Protein 5X4B (pdb70)

Radius of gyration: 20.99 Å; Cα contacts (8 Å, |Δi|>4): 618; chains: 2; bounding box: 52×53×49 Å

Nearest PDB structures (foldseek):
  5x4b-assembly2_B  TM=1.007E+00  e=2.794E-32  Bacillus subtilis subsp. subtilis str. 168
  5x4b-assembly1_A  TM=9.882E-01  e=2.644E-28  Bacillus subtilis subsp. subtilis str. 168
  9bss-assembly1_W  TM=8.763E-01  e=2.527E-20  Bacillus subtilis subsp. subtilis str. 168
  6xrs-assembly2_B  TM=8.848E-01  e=1.177E-14  Neisseria gonorrhoeae NCCP11945
  5dn8-assembly1_A  TM=8.639E-01  e=1.854E-14  Coxiella burnetii RSA 493

Structure (mmCIF, N/CA/C/O backbone):
data_5X4B
#
_entry.id   5X4B
#
_cell.length_a   42.260
_cell.length_b   43.750
_cell.length_c   50.710
_cell.angle_alpha   66.880
_cell.angle_beta   79.880
_cell.angle_gamma   70.820
#
_symmetry.space_group_name_H-M   'P 1'
#
loop_
_entity.id
_entity.type
_entity.pdbx_description
1 polymer 'GTPase Der'
2 non-polymer "GUANOSINE-5'-DIPHOSPHATE"
3 non-polymer 'POTASSIUM ION'
4 non-polymer 'MAGNESIUM ION'
5 non-polymer 'SODIUM ION'
6 water water
#
loop_
_atom_site.group_PDB
_atom_site.id
_atom_site.type_symbol
_atom_site.label_atom_id
_atom_site.label_alt_id
_atom_site.label_comp_id
_atom_site.label_asym_id
_atom_site.label_entity_id
_atom_site.label_seq_id
_atom_site.pdbx_PDB_ins_code
_atom_site.Cartn_x
_atom_site.Cartn_y
_atom_site.Cartn_z
_atom_site.occupancy
_atom_site.B_iso_or_equiv
_atom_site.auth_seq_id
_atom_site.auth_comp_id
_atom_site.auth_asym_id
_atom_site.auth_atom_id
_atom_site.pdbx_PDB_model_num
ATOM 1 N N . GLY A 1 1 ? -8.451 -13.610 32.199 1.00 49.09 2 GLY A N 1
ATOM 2 C CA . GLY A 1 1 ? -9.673 -12.814 31.865 1.00 43.00 2 GLY A CA 1
ATOM 3 C C . GLY A 1 1 ? -10.992 -13.310 32.475 1.00 40.95 2 GLY A C 1
ATOM 4 O O . GLY A 1 1 ? -11.305 -14.503 32.431 1.00 59.64 2 GLY A O 1
ATOM 5 N N . LYS A 1 2 ? -11.791 -12.374 32.959 1.00 36.71 3 LYS A N 1
ATOM 6 C CA . LYS A 1 2 ? -12.882 -12.647 33.855 1.00 31.62 3 LYS A CA 1
ATOM 7 C C . LYS A 1 2 ? -14.031 -13.277 33.035 1.00 20.52 3 LYS A C 1
ATOM 8 O O . LYS A 1 2 ? -14.356 -14.379 33.400 1.00 22.52 3 LYS A O 1
ATOM 12 N N . PRO A 1 3 ? -14.554 -12.641 31.963 1.00 17.13 4 PRO A N 1
ATOM 13 C CA . PRO A 1 3 ? -15.696 -13.354 31.331 1.00 14.65 4 PRO A CA 1
ATOM 14 C C . PRO A 1 3 ? -15.156 -14.614 30.627 1.00 13.73 4 PRO A C 1
ATOM 15 O O . PRO A 1 3 ? -14.023 -14.686 30.172 1.00 13.95 4 PRO A O 1
ATOM 19 N N . VAL A 1 4 ? -16.013 -15.594 30.541 1.00 10.89 5 VAL A N 1
ATOM 20 C CA . VAL A 1 4 ? -15.808 -16.864 29.843 1.00 11.05 5 VAL A CA 1
ATOM 21 C C . VAL A 1 4 ? -16.674 -16.906 28.616 1.00 10.06 5 VAL A C 1
ATOM 22 O O . VAL A 1 4 ? -17.906 -16.715 28.649 1.00 10.20 5 VAL A O 1
ATOM 26 N N . VAL A 1 5 ? -15.997 -17.146 27.505 1.00 9.55 6 VAL A N 1
ATOM 27 C CA . VAL A 1 5 ? -16.702 -17.251 26.153 1.00 8.72 6 VAL A CA 1
ATOM 28 C C . VAL A 1 5 ? -16.456 -18.669 25.643 1.00 9.11 6 VAL A C 1
ATOM 29 O O . VAL A 1 5 ? -15.336 -19.147 25.579 1.00 9.30 6 VAL A O 1
ATOM 33 N N . ALA A 1 6 ? -17.544 -19.373 25.324 1.00 8.33 7 ALA A N 1
ATOM 34 C CA . ALA A 1 6 ? -17.450 -20.742 24.807 1.00 8.18 7 ALA A CA 1
ATOM 35 C C . ALA A 1 6 ? -17.917 -20.806 23.363 1.00 9.10 7 ALA A C 1
ATOM 36 O O . ALA A 1 6 ? -18.997 -20.300 23.035 1.00 9.54 7 ALA A O 1
ATOM 38 N N . ILE A 1 7 ? -17.146 -21.501 22.538 1.00 8.06 8 ILE A N 1
ATOM 39 C CA . ILE A 1 7 ? -17.504 -21.781 21.108 1.00 8.09 8 ILE A CA 1
ATOM 40 C C . ILE A 1 7 ? -18.184 -23.133 21.106 1.00 8.26 8 ILE A C 1
ATOM 41 O O . ILE A 1 7 ? -17.608 -24.134 21.640 1.00 9.82 8 ILE A O 1
ATOM 46 N N . VAL A 1 8 ? -19.352 -23.203 20.478 1.00 7.83 9 VAL A N 1
ATOM 47 C CA . VAL A 1 8 ? -20.149 -24.429 20.360 1.00 8.34 9 VAL A CA 1
ATOM 48 C C . VAL A 1 8 ? -20.528 -24.625 18.911 1.00 8.64 9 VAL A C 1
ATOM 49 O O . VAL A 1 8 ? -20.959 -23.669 18.245 1.00 9.10 9 VAL A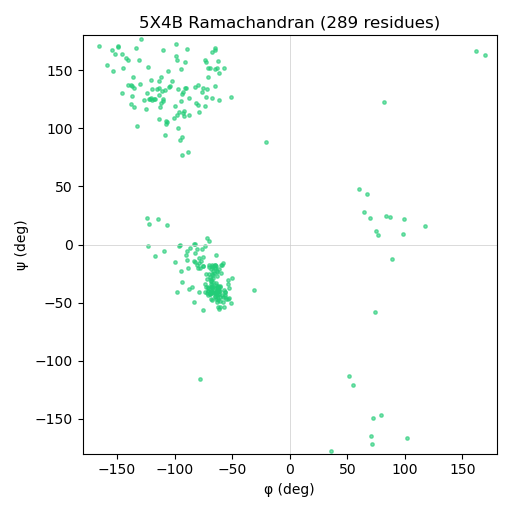 O 1
ATOM 53 N N . GLY A 1 9 ? -20.458 -25.839 18.427 1.00 7.53 10 GLY A N 1
ATOM 54 C CA . GLY A 1 9 ? -20.962 -26.151 17.099 1.00 7.81 10 GLY A CA 1
ATOM 55 C C . GLY A 1 9 ? -20.550 -27.555 16.664 1.00 7.58 10 GLY A C 1
ATOM 56 O O . GLY A 1 9 ? -19.654 -28.115 17.291 1.00 8.31 10 GLY A O 1
ATOM 57 N N . ARG A 1 10 ? -21.238 -28.046 15.645 1.00 7.45 11 ARG A N 1
ATOM 58 C CA . ARG A 1 10 ? -20.918 -29.371 15.128 1.00 7.80 11 ARG A CA 1
ATOM 59 C C . ARG A 1 10 ? -19.529 -29.420 14.515 1.00 7.67 11 ARG A C 1
ATOM 60 O O . ARG A 1 10 ? -18.920 -28.393 14.258 1.00 7.62 11 ARG A O 1
ATOM 68 N N . PRO A 1 11 ? -18.981 -30.603 14.188 1.00 7.82 12 PRO A N 1
ATOM 69 C CA . PRO A 1 11 ? -17.677 -30.663 13.547 1.00 8.61 12 PRO A CA 1
ATOM 70 C C . PRO A 1 11 ? -17.595 -29.979 12.216 1.00 8.91 12 PRO A C 1
ATOM 71 O O . PRO A 1 11 ? -18.564 -30.006 11.439 1.00 9.07 12 PRO A O 1
ATOM 75 N N . ASN A 1 12 ? -16.435 -29.423 11.910 1.00 9.78 13 ASN A N 1
ATOM 76 C CA . ASN A 1 12 ? -16.156 -28.775 10.608 1.00 10.50 13 ASN A CA 1
ATOM 77 C C . ASN A 1 12 ? -16.999 -27.474 10.420 1.00 11.14 13 ASN A C 1
ATOM 78 O O . ASN A 1 12 ? -17.594 -27.112 9.269 1.00 13.67 13 ASN A O 1
ATOM 83 N N . VAL A 1 13 ? -17.066 -26.711 11.445 1.00 8.19 14 VAL A N 1
ATOM 84 C CA . VAL A 1 13 ? -17.576 -25.343 11.273 1.00 9.06 14 VAL A CA 1
ATOM 85 C C . VAL A 1 13 ? -16.460 -24.259 11.415 1.00 10.48 14 VAL A C 1
ATOM 86 O O . VAL A 1 13 ? -16.830 -23.002 11.647 1.00 14.54 14 VAL A O 1
ATOM 90 N N . GLY A 1 14 ? -15.298 -24.714 11.773 1.00 7.72 15 GLY A N 1
ATOM 91 C CA . GLY A 1 14 ? -14.151 -23.881 11.937 1.00 9.29 15 GLY A CA 1
ATOM 92 C C . GLY A 1 14 ? -13.787 -23.444 13.361 1.00 8.06 15 GLY A C 1
ATOM 93 O O . GLY A 1 14 ? -13.106 -22.433 13.578 1.00 7.77 15 GLY A O 1
ATOM 94 N N . LYS A 1 15 ? -14.224 -24.150 14.342 1.00 7.27 16 LYS A N 1
ATOM 95 C CA . LYS A 1 15 ? -14.073 -23.802 15.751 1.00 7.93 16 LYS A CA 1
ATOM 96 C C . LYS A 1 15 ? -12.596 -23.732 16.140 1.00 7.95 16 LYS A C 1
ATOM 97 O O . LYS A 1 15 ? -12.161 -22.799 16.780 1.00 7.99 16 LYS A O 1
ATOM 103 N N . SER A 1 16 ? -11.867 -24.818 15.887 1.00 8.59 17 SER A N 1
ATOM 104 C CA A SER A 1 16 ? -10.458 -24.853 16.258 0.40 9.62 17 SER A CA 1
ATOM 105 C CA B SER A 1 16 ? -10.474 -24.782 16.312 0.60 8.83 17 SER A CA 1
ATOM 106 C C . SER A 1 16 ? -9.655 -23.759 15.618 1.00 9.16 17 SER A C 1
ATOM 107 O O . SER A 1 16 ? -8.761 -23.169 16.224 1.00 9.13 17 SER A O 1
ATOM 112 N N . THR A 1 17 ? -10.002 -23.472 14.371 1.00 8.05 18 THR A N 1
ATOM 113 C CA . THR A 1 17 ? -9.284 -22.452 13.605 1.00 9.11 18 THR A CA 1
ATOM 114 C C . THR A 1 17 ? -9.572 -21.082 14.201 1.00 8.71 18 THR A C 1
ATOM 115 O O . THR A 1 17 ? -8.626 -20.289 14.409 1.00 8.07 18 THR A O 1
ATOM 119 N N . ILE A 1 18 ? -10.811 -20.806 14.584 1.00 7.92 19 ILE A N 1
ATOM 120 C CA . ILE A 1 18 ? -11.097 -19.536 15.256 1.00 8.81 19 ILE A CA 1
ATOM 121 C C . ILE A 1 18 ? -10.464 -19.472 16.632 1.00 8.42 19 ILE A C 1
ATOM 122 O O . ILE A 1 18 ? -9.918 -18.398 17.000 1.00 8.77 19 ILE A O 1
ATOM 127 N N . PHE A 1 19 ? -10.515 -20.576 17.386 1.00 8.48 20 PHE A N 1
ATOM 128 C CA . PHE A 1 19 ? -9.825 -20.576 18.679 1.00 8.12 20 PHE A CA 1
ATOM 129 C C . PHE A 1 19 ? -8.372 -20.212 18.489 1.00 9.35 20 PHE A C 1
ATOM 130 O O . PHE A 1 19 ? -7.856 -19.361 19.263 1.00 10.07 20 PHE A O 1
ATOM 138 N N . ASN A 1 20 ? -7.718 -20.807 17.552 1.00 9.03 21 ASN A N 1
ATOM 139 C CA . ASN A 1 20 ? -6.284 -20.467 17.385 1.00 10.91 21 ASN A CA 1
ATOM 140 C C . ASN A 1 20 ? -6.019 -19.083 16.879 1.00 10.83 21 ASN A C 1
ATOM 141 O O . ASN A 1 20 ? -5.017 -18.482 17.193 1.00 11.99 21 ASN A O 1
ATOM 146 N N . ARG A 1 21 ? -6.922 -18.503 16.124 1.00 9.09 22 ARG A N 1
ATOM 147 C CA . ARG A 1 21 ? -6.790 -17.066 15.773 1.00 9.46 22 ARG A CA 1
ATOM 148 C C . ARG A 1 21 ? -6.883 -16.168 16.943 1.00 10.17 22 ARG A C 1
ATOM 149 O O . ARG A 1 21 ? -6.324 -15.080 16.952 1.00 9.54 22 ARG A O 1
ATOM 157 N N . ILE A 1 22 ? -7.677 -16.521 17.949 1.00 9.51 23 ILE A N 1
ATOM 158 C CA . ILE A 1 22 ? -7.974 -15.633 19.079 1.00 10.64 23 ILE A CA 1
ATOM 159 C C . ILE A 1 22 ? -7.111 -15.913 20.328 1.00 12.09 23 ILE A C 1
ATOM 160 O O . ILE A 1 22 ? -6.686 -14.973 21.067 1.00 14.24 23 ILE A O 1
ATOM 165 N N . ALA A 1 23 ? -6.881 -17.185 20.637 1.00 11.70 24 ALA A N 1
ATOM 166 C CA . ALA A 1 23 ? -6.267 -17.581 21.961 1.00 14.78 24 ALA A CA 1
ATOM 167 C C . ALA A 1 23 ? -4.821 -17.276 22.204 1.00 19.65 24 ALA A C 1
ATOM 168 O O . ALA A 1 23 ? -4.000 -17.374 21.341 1.00 20.13 24 ALA A O 1
ATOM 170 N N . GLY A 1 24 ? -4.524 -16.932 23.439 1.00 18.56 25 GLY A N 1
ATOM 171 C CA . GLY A 1 24 ? -3.139 -16.723 23.892 1.00 20.84 25 GLY A CA 1
ATOM 172 C C . GLY A 1 24 ? -2.299 -17.999 24.077 1.00 25.50 25 GLY A C 1
ATOM 173 O O . GLY A 1 24 ? -1.084 -17.953 23.818 1.00 28.34 25 GLY A O 1
ATOM 174 N N . GLU A 1 25 ? -2.916 -19.119 24.505 1.00 28.88 26 GLU A N 1
ATOM 175 C CA . GLU A 1 25 ? -2.119 -20.353 24.783 1.00 32.53 26 GLU A CA 1
ATOM 176 C C . GLU A 1 25 ? -2.106 -21.211 23.496 1.00 27.64 26 GLU A C 1
ATOM 177 O O . GLU A 1 25 ? -3.189 -21.404 22.828 1.00 24.36 26 GLU A O 1
ATOM 183 N N . ARG A 1 26 ? -0.910 -21.674 23.087 1.00 28.23 27 ARG A N 1
ATOM 184 C CA . ARG A 1 26 ? -0.712 -22.253 21.734 1.00 29.82 27 ARG A CA 1
ATOM 185 C C . ARG A 1 26 ? -0.510 -23.774 21.749 1.00 32.90 27 ARG A C 1
ATOM 186 O O . ARG A 1 26 ? -0.108 -24.284 22.824 1.00 25.42 27 ARG A O 1
ATOM 194 N N . THR A 1 37 ? -5.399 -32.495 20.882 1.00 38.80 38 THR A N 1
ATOM 195 C CA . THR A 1 37 ? -6.484 -31.878 20.131 1.00 35.81 38 THR A CA 1
ATOM 196 C C . THR A 1 37 ? -5.871 -30.783 19.227 1.00 35.28 38 THR A C 1
ATOM 197 O O . THR A 1 37 ? -4.646 -30.613 19.180 1.00 37.14 38 THR A O 1
ATOM 199 N N . ARG A 1 38 ? -6.717 -30.054 18.490 1.00 30.45 39 ARG A N 1
ATOM 200 C CA . ARG A 1 38 ? -6.249 -29.028 17.510 1.00 28.16 39 ARG A CA 1
ATOM 201 C C . ARG A 1 38 ? -5.944 -27.669 18.154 1.00 27.08 39 ARG A C 1
ATOM 202 O O . ARG A 1 38 ? -5.242 -26.797 17.551 1.00 25.14 39 ARG A O 1
ATOM 204 N N . ASP A 1 39 ? -6.405 -27.513 19.388 1.00 24.82 40 ASP A N 1
ATOM 205 C CA . ASP A 1 39 ? -6.197 -26.270 20.153 1.00 22.41 40 ASP A CA 1
ATOM 206 C C . ASP A 1 39 ? -6.112 -26.673 21.649 1.00 23.13 40 ASP A C 1
ATOM 207 O O . ASP A 1 39 ? -6.343 -27.868 22.023 1.00 23.14 40 ASP A O 1
ATOM 209 N N . ARG A 1 40 ? -5.734 -25.676 22.462 1.00 21.50 41 ARG A N 1
ATOM 210 C CA . ARG A 1 40 ? -5.525 -25.888 23.910 1.00 19.69 41 ARG A CA 1
ATOM 211 C C . ARG A 1 40 ? -6.812 -26.061 24.724 1.00 23.95 41 ARG A C 1
ATOM 212 O O . ARG A 1 40 ? -6.722 -26.273 25.959 1.00 23.71 41 ARG A O 1
ATOM 214 N N . ILE A 1 41 ? -8.016 -25.991 24.090 1.00 22.32 42 ILE A N 1
ATOM 215 C CA . ILE A 1 41 ? -9.340 -26.206 24.707 1.00 18.60 42 ILE A CA 1
ATOM 216 C C . ILE A 1 41 ? -9.816 -25.070 25.589 1.00 14.21 42 ILE A C 1
ATOM 217 O O . ILE A 1 41 ? -10.866 -24.461 25.368 1.00 14.38 42 ILE A O 1
ATOM 222 N N . TYR A 1 42 ? -9.051 -24.745 26.595 1.00 14.25 43 TYR A N 1
ATOM 223 C CA . TYR A 1 42 ? -9.291 -23.589 27.522 1.00 14.71 43 TYR A CA 1
ATOM 224 C C . TYR A 1 42 ? -8.091 -22.630 27.460 1.00 14.97 43 TYR A C 1
ATOM 225 O O . TYR A 1 42 ? -6.961 -23.114 27.598 1.00 16.56 43 TYR A O 1
ATOM 234 N N . SER A 1 43 ? -8.286 -21.329 27.193 1.00 12.30 44 SER A N 1
ATOM 235 C CA . SER A 1 43 ? -7.135 -20.391 27.131 1.00 12.41 44 SER A CA 1
ATOM 236 C C . SER A 1 43 ? -7.602 -19.033 27.469 1.00 12.97 44 SER A C 1
ATOM 237 O O . SER A 1 43 ? -8.746 -18.617 27.185 1.00 13.40 44 SER A O 1
ATOM 240 N N . SER A 1 44 ? -6.692 -18.236 28.076 1.00 14.01 45 SER A N 1
ATOM 241 C CA . SER A 1 44 ? -6.834 -16.800 28.133 1.00 14.68 45 SER A CA 1
ATOM 242 C C . SER A 1 44 ? -6.802 -16.248 26.755 1.00 15.15 45 SER A C 1
ATOM 243 O O . SER A 1 44 ? -6.229 -16.848 25.855 1.00 16.69 45 SER A O 1
ATOM 246 N N . ALA A 1 45 ? -7.459 -15.122 26.573 1.00 13.23 46 ALA A N 1
ATOM 247 C CA . ALA A 1 45 ? -7.399 -14.449 25.306 1.00 13.60 46 ALA A CA 1
ATOM 248 C C . ALA A 1 45 ? -7.425 -12.933 25.515 1.00 13.57 46 ALA A C 1
ATOM 249 O O . ALA A 1 45 ? -8.085 -12.476 26.483 1.00 15.55 46 ALA A O 1
ATOM 251 N N . GLU A 1 46 ? -6.813 -12.185 24.590 1.00 13.02 47 GLU A N 1
ATOM 252 C CA . GLU A 1 46 ? -6.849 -10.708 24.627 1.00 14.37 47 GLU A CA 1
ATOM 253 C C . GLU A 1 46 ? -7.095 -10.217 23.221 1.00 13.46 47 GLU A C 1
ATOM 254 O O . GLU A 1 46 ? -6.439 -10.655 22.309 1.00 14.24 47 GLU A O 1
ATOM 256 N N . TRP A 1 47 ? -8.097 -9.374 23.085 1.00 13.07 48 TRP A N 1
ATOM 257 C CA . TRP A 1 47 ? -8.341 -8.715 21.806 1.00 12.27 48 TRP A CA 1
ATOM 258 C C . TRP A 1 47 ? -8.556 -7.228 22.153 1.00 13.77 48 TRP A C 1
ATOM 259 O O . TRP A 1 47 ? -9.621 -6.852 22.624 1.00 12.74 48 TRP A O 1
ATOM 270 N N . LEU A 1 48 ? -7.543 -6.394 21.931 1.00 13.22 49 LEU A N 1
ATOM 271 C CA . LEU A 1 48 ? -7.618 -4.998 22.272 1.00 13.92 49 LEU A CA 1
ATOM 272 C C . LEU A 1 48 ? -7.980 -4.841 23.743 1.00 13.62 49 LEU A C 1
ATOM 273 O O . LEU A 1 48 ? -7.308 -5.398 24.539 1.00 17.04 49 LEU A O 1
ATOM 278 N N . ASN A 1 49 ? -9.088 -4.168 24.023 1.00 14.73 50 ASN A N 1
ATOM 279 C CA . ASN A 1 49 ? -9.498 -3.964 25.448 1.00 16.24 50 ASN A CA 1
ATOM 280 C C . ASN A 1 49 ? -10.237 -5.136 26.050 1.00 15.67 50 ASN A C 1
ATOM 281 O O . ASN A 1 49 ? -10.666 -5.098 27.195 1.00 19.33 50 ASN A O 1
ATOM 286 N N . TYR A 1 50 ? -10.446 -6.210 25.281 1.00 12.50 51 TYR A N 1
ATOM 287 C CA . TYR A 1 50 ? -11.194 -7.364 25.773 1.00 12.76 51 TYR A CA 1
ATOM 288 C C . TYR A 1 50 ? -10.288 -8.434 26.336 1.00 15.22 51 TYR A C 1
ATOM 289 O O . TYR A 1 50 ? -9.380 -8.891 25.671 1.00 16.51 51 TYR A O 1
ATOM 298 N N . ASP A 1 51 ? -10.521 -8.795 27.580 1.00 14.69 52 ASP A N 1
ATOM 299 C CA . ASP A 1 51 ? -9.706 -9.763 28.287 1.00 16.76 52 ASP A CA 1
ATOM 300 C C . ASP A 1 51 ? -10.663 -10.832 28.768 1.00 16.46 52 ASP A C 1
ATOM 301 O O . ASP A 1 51 ? -11.606 -10.554 29.538 1.00 18.90 52 ASP A O 1
ATOM 306 N N . PHE A 1 52 ? -10.501 -12.060 28.294 1.00 13.16 53 PHE A N 1
ATOM 307 C CA . PHE A 1 52 ? -11.520 -13.087 28.570 1.00 12.90 53 PHE A CA 1
ATOM 308 C C . PHE A 1 52 ? -10.894 -14.451 28.519 1.00 12.95 53 PHE A C 1
ATOM 309 O O . PHE A 1 52 ? -9.794 -14.623 28.010 1.00 14.42 53 PHE A O 1
ATOM 317 N N . ASN A 1 53 ? -11.608 -15.486 29.003 1.00 12.40 54 ASN A N 1
ATOM 318 C CA . ASN A 1 53 ? -11.222 -16.851 28.826 1.00 12.72 54 ASN A CA 1
ATOM 319 C C . ASN A 1 53 ? -12.072 -17.507 27.720 1.00 11.32 54 ASN A C 1
ATOM 320 O O . ASN A 1 53 ? -13.223 -17.165 27.640 1.00 12.63 54 ASN A O 1
ATOM 325 N N . LEU A 1 54 ? -11.450 -18.327 26.922 1.00 10.99 55 LEU A N 1
ATOM 326 C CA . LEU A 1 54 ? -12.083 -18.926 25.754 1.00 10.70 55 LEU A CA 1
ATOM 327 C C . LEU A 1 54 ? -12.057 -20.405 25.892 1.00 10.91 55 LEU A C 1
ATOM 328 O O . LEU A 1 54 ? -11.001 -21.026 26.246 1.00 12.51 55 LEU A O 1
ATOM 333 N N . ILE A 1 55 ? -13.164 -21.025 25.450 1.00 10.26 56 ILE A N 1
ATOM 334 C CA . ILE A 1 55 ? -13.339 -22.459 25.482 1.00 10.59 56 ILE A CA 1
ATOM 335 C C . ILE A 1 55 ? -13.724 -22.939 24.075 1.00 10.06 56 ILE A C 1
ATOM 336 O O . ILE A 1 55 ? -14.695 -22.401 23.533 1.00 11.06 56 ILE A O 1
ATOM 341 N N . ASP A 1 56 ? -13.010 -23.885 23.446 1.00 9.96 57 ASP A N 1
ATOM 342 C CA . ASP A 1 56 ? -13.502 -24.624 22.257 1.00 11.22 57 ASP A CA 1
ATOM 343 C C . ASP A 1 56 ? -14.164 -25.937 22.700 1.00 10.87 57 ASP A C 1
ATOM 344 O O . ASP A 1 56 ? -13.486 -26.914 22.996 1.00 11.79 57 ASP A O 1
ATOM 349 N N . THR A 1 57 ? -15.453 -25.909 22.904 1.00 9.82 58 THR A N 1
ATOM 350 C CA . THR A 1 57 ? -16.134 -27.108 23.449 1.00 9.82 58 THR A CA 1
ATOM 351 C C . THR A 1 57 ? -16.064 -28.311 22.512 1.00 11.75 58 THR A C 1
ATOM 352 O O . THR A 1 57 ? -16.253 -29.429 22.936 1.00 12.89 58 THR A O 1
ATOM 356 N N . GLY A 1 58 ? -15.777 -28.091 21.247 1.00 12.26 59 GLY A N 1
ATOM 357 C CA . GLY A 1 58 ? -15.578 -29.181 20.304 1.00 13.37 59 GLY A CA 1
ATOM 358 C C . GLY A 1 58 ? -14.375 -29.997 20.653 1.00 16.47 59 GLY A C 1
ATOM 359 O O . GLY A 1 58 ? -14.318 -31.176 20.240 1.00 19.28 59 GLY A O 1
ATOM 360 N N . GLY A 1 59 ? -13.453 -29.457 21.428 1.00 15.00 60 GLY A N 1
ATOM 361 C CA . GLY A 1 59 ? -12.280 -30.229 21.932 1.00 17.86 60 GLY A CA 1
ATOM 362 C C . GLY A 1 59 ? -12.585 -31.106 23.162 1.00 20.27 60 GLY A C 1
ATOM 363 O O . GLY A 1 59 ? -11.657 -31.790 23.623 1.00 23.24 60 GLY A O 1
ATOM 364 N N . ILE A 1 60 ? -13.786 -31.052 23.708 1.00 16.65 61 ILE A N 1
ATOM 365 C CA . ILE A 1 60 ? -14.115 -31.849 24.927 1.00 18.82 61 ILE A CA 1
ATOM 366 C C . ILE A 1 60 ? -14.592 -33.223 24.393 1.00 20.18 61 ILE A C 1
ATOM 367 O O . ILE A 1 60 ? -15.654 -33.309 23.694 1.00 20.22 61 ILE A O 1
ATOM 372 N N . ASP A 1 61 ? -13.786 -34.247 24.635 1.00 24.46 62 ASP A N 1
ATOM 373 C CA . ASP A 1 61 ? -14.215 -35.643 24.360 1.00 27.92 62 ASP A CA 1
ATOM 374 C C . ASP A 1 61 ? -15.241 -36.105 25.399 1.00 28.16 62 ASP A C 1
ATOM 375 O O . ASP A 1 61 ? -14.961 -36.182 26.610 1.00 29.79 62 ASP A O 1
ATOM 377 N N . ILE A 1 62 ? -16.433 -36.441 24.911 1.00 30.07 63 ILE A N 1
ATOM 378 C CA . ILE A 1 62 ? -17.568 -36.748 25.754 1.00 33.00 63 ILE A CA 1
ATOM 379 C C . ILE A 1 62 ? -17.532 -38.188 26.343 1.00 40.47 63 ILE A C 1
ATOM 380 O O . ILE A 1 62 ? -18.135 -38.445 27.363 1.00 45.75 63 ILE A O 1
ATOM 382 N N . GLY A 1 63 ? -16.763 -39.083 25.726 1.00 36.58 64 GLY A N 1
ATOM 383 C CA . GLY A 1 63 ? -16.610 -40.469 26.176 1.00 36.14 64 GLY A CA 1
ATOM 384 C C . GLY A 1 63 ? -17.752 -41.343 25.705 1.00 37.56 64 GLY A C 1
ATOM 385 O O . GLY A 1 63 ? -18.946 -41.132 26.099 1.00 37.10 64 GLY A O 1
ATOM 386 N N . ASP A 1 64 ? -17.349 -42.376 24.984 1.00 32.53 65 ASP A N 1
ATOM 387 C CA . ASP A 1 64 ? -18.129 -43.125 23.955 1.00 32.94 65 ASP A CA 1
ATOM 388 C C . ASP A 1 64 ? -19.652 -42.981 24.040 1.00 35.74 65 ASP A C 1
ATOM 389 O O . ASP A 1 64 ? -20.314 -43.752 24.712 1.00 36.05 65 ASP A O 1
ATOM 391 N N . GLU A 1 65 ? -20.164 -41.941 23.369 1.00 24.52 66 GLU A N 1
ATOM 392 C CA . GLU A 1 65 ? -21.578 -41.542 23.324 1.00 20.83 66 GLU A CA 1
ATOM 393 C C . GLU A 1 65 ? -21.858 -41.341 21.801 1.00 15.93 66 GLU A C 1
ATOM 394 O O . GLU A 1 65 ? -20.925 -41.032 21.110 1.00 17.66 66 GLU A O 1
ATOM 400 N N . PRO A 1 66 ? -23.095 -41.394 21.350 1.00 14.91 67 PRO A N 1
ATOM 401 C CA . PRO A 1 66 ? -23.422 -41.115 19.952 1.00 14.90 67 PRO A CA 1
ATOM 402 C C . PRO A 1 66 ? -23.065 -39.682 19.562 1.00 13.46 67 PRO A C 1
ATOM 403 O O . PRO A 1 66 ? -22.996 -38.788 20.388 1.00 13.21 67 PRO A O 1
ATOM 407 N N . PHE A 1 67 ? -22.891 -39.434 18.299 1.00 13.14 68 PHE A N 1
ATOM 408 C CA . PHE A 1 67 ? -22.544 -38.107 17.761 1.00 13.41 68 PHE A CA 1
ATOM 409 C C . PHE A 1 67 ? -23.467 -37.047 18.278 1.00 14.07 68 PHE A C 1
ATOM 410 O O . PHE A 1 67 ? -23.019 -35.981 18.749 1.00 12.29 68 PHE A O 1
ATOM 418 N N . LEU A 1 68 ? -24.772 -37.228 18.199 1.00 13.81 69 LEU A N 1
ATOM 419 C CA . LEU A 1 68 ? -25.723 -36.226 18.551 1.00 16.10 69 LEU A CA 1
ATOM 420 C C . LEU A 1 68 ? -25.661 -35.977 20.047 1.00 15.48 69 LEU A C 1
ATOM 421 O O . LEU A 1 68 ? -25.686 -34.804 20.463 1.00 14.41 69 LEU A O 1
ATOM 426 N N . ALA A 1 69 ? -25.410 -36.975 20.858 1.00 13.31 70 ALA A N 1
ATOM 427 C CA . ALA A 1 69 ? -25.288 -36.784 22.299 1.00 14.33 70 ALA A CA 1
ATOM 428 C C . ALA A 1 69 ? -24.070 -35.988 22.602 1.00 14.78 70 ALA A C 1
ATOM 429 O O . ALA A 1 69 ? -24.053 -35.108 23.507 1.00 14.19 70 ALA A O 1
ATOM 431 N N . GLN A 1 70 ? -22.977 -36.180 21.866 1.00 13.11 71 GLN A N 1
ATOM 432 C CA . GLN A 1 70 ? -21.741 -35.480 22.120 1.00 12.12 71 GLN A CA 1
ATOM 433 C C . GLN A 1 70 ? -21.921 -33.997 21.770 1.00 12.20 71 GLN A C 1
ATOM 434 O O . GLN A 1 70 ? -21.510 -33.130 22.583 1.00 12.59 71 GLN A O 1
ATOM 440 N N . ILE A 1 71 ? -22.557 -33.644 20.677 1.00 10.99 72 ILE A N 1
ATOM 441 C CA . ILE A 1 71 ? -22.751 -32.253 20.297 1.00 11.84 72 ILE A CA 1
ATOM 442 C C . ILE A 1 71 ? -23.689 -31.596 21.261 1.00 13.62 72 ILE A C 1
ATOM 443 O O . ILE A 1 71 ? -23.434 -30.423 21.743 1.00 13.61 72 ILE A O 1
ATOM 447 N N . ARG A 1 72 ? -24.704 -32.314 21.749 1.00 12.08 73 ARG A N 1
ATOM 448 C CA . ARG A 1 72 ? -25.655 -31.700 22.717 1.00 13.42 73 ARG A CA 1
ATOM 449 C C . ARG A 1 72 ? -24.929 -31.505 24.045 1.00 13.38 73 ARG A C 1
ATOM 450 O O . ARG A 1 72 ? -25.108 -30.425 24.629 1.00 12.76 73 ARG A O 1
ATOM 458 N N . GLN A 1 73 ? -24.088 -32.426 24.515 1.00 12.42 74 GLN A N 1
ATOM 459 C CA . GLN A 1 73 ? -23.382 -32.311 25.763 1.00 14.57 74 GLN A CA 1
ATOM 460 C C . GLN A 1 73 ? -22.314 -31.217 25.741 1.00 13.17 74 GLN A C 1
ATOM 461 O O . GLN A 1 73 ? -22.193 -30.491 26.716 1.00 12.64 74 GLN A O 1
ATOM 467 N N . GLN A 1 74 ? -21.705 -30.961 24.597 1.00 11.52 75 GLN A N 1
ATOM 468 C CA . GLN A 1 74 ? -20.742 -29.810 24.441 1.00 11.49 75 GLN A CA 1
ATOM 469 C C . GLN A 1 74 ? -21.522 -28.556 24.598 1.00 10.81 75 GLN A C 1
ATOM 470 O O . GLN A 1 74 ? -21.032 -27.579 25.278 1.00 10.87 75 GLN A O 1
ATOM 476 N N . ALA A 1 75 ? -22.711 -28.430 24.051 1.00 9.62 76 ALA A N 1
ATOM 477 C CA . ALA A 1 75 ? -23.534 -27.275 24.181 1.00 10.71 76 ALA A CA 1
ATOM 478 C C . ALA A 1 75 ? -23.931 -27.069 25.672 1.00 11.60 76 ALA A C 1
ATOM 479 O O . ALA A 1 75 ? -23.958 -25.936 26.184 1.00 10.97 76 ALA A O 1
ATOM 481 N N . GLU A 1 76 ? -24.286 -28.166 26.318 1.00 10.83 77 GLU A N 1
ATOM 482 C CA . GLU A 1 76 ? -24.647 -28.097 27.746 1.00 13.42 77 GLU A CA 1
ATOM 483 C C . GLU A 1 76 ? -23.492 -27.640 28.580 1.00 12.05 77 GLU A C 1
ATOM 484 O O . GLU A 1 76 ? -23.663 -26.789 29.517 1.00 13.57 77 GLU A O 1
ATOM 490 N N . ILE A 1 77 ? -22.279 -28.049 28.302 1.00 11.42 78 ILE A N 1
ATOM 491 C CA . ILE A 1 77 ? -21.128 -27.580 29.060 1.00 12.23 78 ILE A CA 1
ATOM 492 C C . ILE A 1 77 ? -20.956 -26.073 28.853 1.00 14.18 78 ILE A C 1
ATOM 493 O O . ILE A 1 77 ? -20.635 -25.352 29.853 1.00 14.00 78 ILE A O 1
ATOM 498 N N . ALA A 1 78 ? -21.103 -25.542 27.647 1.00 11.21 79 ALA A N 1
ATOM 499 C CA . ALA A 1 78 ? -21.067 -24.130 27.407 1.00 11.11 79 ALA A CA 1
ATOM 500 C C . ALA A 1 78 ? -22.141 -23.417 28.193 1.00 9.91 79 ALA A C 1
ATOM 501 O O . ALA A 1 78 ? -21.839 -22.339 28.821 1.00 10.37 79 ALA A O 1
ATOM 503 N N . MET A 1 79 ? -23.351 -23.931 28.236 1.00 11.41 80 MET A N 1
ATOM 504 C CA . MET A 1 79 ? -24.433 -23.251 28.985 1.00 12.91 80 MET A CA 1
ATOM 505 C C . MET A 1 79 ? -24.138 -23.244 30.494 1.00 13.10 80 MET A C 1
ATOM 506 O O . MET A 1 79 ? -24.610 -22.365 31.159 1.00 13.29 80 MET A O 1
ATOM 511 N N . ASP A 1 80 ? -23.351 -24.169 30.950 1.00 11.68 81 ASP A N 1
ATOM 512 C CA . ASP A 1 80 ? -22.975 -24.215 32.395 1.00 13.22 81 ASP A CA 1
ATOM 513 C C . ASP A 1 80 ? -21.835 -23.294 32.660 1.00 12.79 81 ASP A C 1
ATOM 514 O O . ASP A 1 80 ? -21.889 -22.439 33.605 1.00 12.20 81 ASP A O 1
ATOM 519 N N . GLU A 1 81 ? -20.753 -23.355 31.882 1.00 11.38 82 GLU A N 1
ATOM 520 C CA . GLU A 1 81 ? -19.473 -22.717 32.167 1.00 11.86 82 GLU A CA 1
ATOM 521 C C . GLU A 1 81 ? -19.329 -21.274 31.744 1.00 12.54 82 GLU A C 1
ATOM 522 O O . GLU A 1 81 ? -18.457 -20.566 32.269 1.00 14.41 82 GLU A O 1
ATOM 528 N N . ALA A 1 82 ? -19.934 -20.954 30.585 1.00 11.63 83 ALA A N 1
ATOM 529 C CA . ALA A 1 82 ? -19.686 -19.669 29.940 1.00 11.01 83 ALA A CA 1
ATOM 530 C C . ALA A 1 82 ? -20.623 -18.574 30.336 1.00 12.04 83 ALA A C 1
ATOM 531 O O . ALA A 1 82 ? -21.744 -18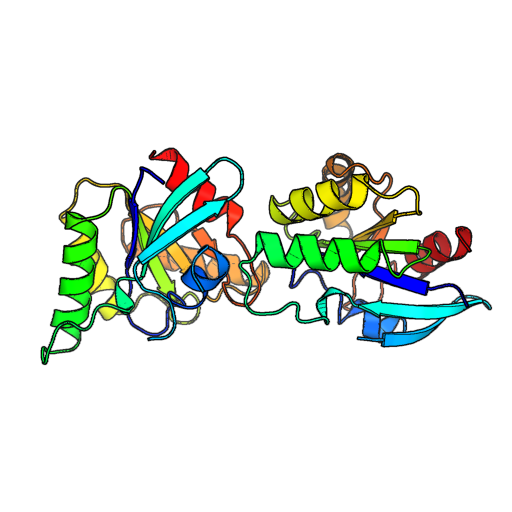.833 30.777 1.00 13.15 83 ALA A O 1
ATOM 533 N N . ASP A 1 83 ? -20.120 -17.361 30.149 1.00 10.37 84 ASP A N 1
ATOM 534 C CA . ASP A 1 83 ? -20.908 -16.138 30.263 1.00 12.09 84 ASP A CA 1
ATOM 535 C C . ASP A 1 83 ? -21.608 -15.776 28.909 1.00 11.34 84 ASP A C 1
ATOM 536 O O . ASP A 1 83 ? -22.705 -15.314 28.872 1.00 12.81 84 ASP A O 1
ATOM 541 N N . VAL A 1 84 ? -20.862 -16.019 27.802 1.00 10.95 85 VAL A N 1
ATOM 542 C CA . VAL A 1 84 ? -21.337 -15.711 26.463 1.00 10.05 85 VAL A CA 1
ATOM 543 C C . VAL A 1 84 ? -20.954 -16.919 25.584 1.00 8.16 85 VAL A C 1
ATOM 544 O O . VAL A 1 84 ? -19.824 -17.466 25.712 1.00 8.84 85 VAL A O 1
ATOM 548 N N . ILE A 1 85 ? -21.898 -17.326 24.751 1.00 8.49 86 ILE A N 1
ATOM 549 C CA . ILE A 1 85 ? -21.689 -18.473 23.820 1.00 8.82 86 ILE A CA 1
ATOM 550 C C . ILE A 1 85 ? -21.582 -17.944 22.406 1.00 8.96 86 ILE A C 1
ATOM 551 O O . ILE A 1 85 ? -22.467 -17.167 21.939 1.00 8.71 86 ILE A O 1
ATOM 556 N N . ILE A 1 86 ? -20.565 -18.446 21.712 1.00 8.20 87 ILE A N 1
ATOM 557 C CA . ILE A 1 86 ? -20.477 -18.315 20.236 1.00 7.58 87 ILE A CA 1
ATOM 558 C C . ILE A 1 86 ? -20.988 -19.608 19.633 1.00 7.23 87 ILE A C 1
ATOM 559 O O . ILE A 1 86 ? -20.351 -20.629 19.789 1.00 7.93 87 ILE A O 1
ATOM 564 N N . PHE A 1 87 ? -22.143 -19.538 18.981 1.00 7.80 88 PHE A N 1
ATOM 565 C CA . PHE A 1 87 ? -22.715 -20.674 18.240 1.00 7.31 88 PHE A CA 1
ATOM 566 C C . PHE A 1 87 ? -22.253 -20.581 16.839 1.00 7.45 88 PHE A C 1
ATOM 567 O O . PHE A 1 87 ? -22.593 -19.654 16.107 1.00 7.36 88 PHE A O 1
ATOM 575 N N . MET A 1 88 ? -21.381 -21.515 16.416 1.00 7.06 89 MET A N 1
ATOM 576 C CA . MET A 1 88 ? -20.731 -21.452 15.113 1.00 7.32 89 MET A CA 1
ATOM 577 C C . MET A 1 88 ? -21.377 -22.467 14.152 1.00 6.62 89 MET A C 1
ATOM 578 O O . MET A 1 88 ? -21.560 -23.614 14.528 1.00 7.59 89 MET A O 1
ATOM 583 N N . VAL A 1 89 ? -21.606 -21.992 12.943 1.00 6.46 90 VAL A N 1
ATOM 584 C CA . VAL A 1 89 ? -22.201 -22.778 11.856 1.00 6.62 90 VAL A CA 1
ATOM 585 C C . VAL A 1 89 ? -21.368 -22.539 10.614 1.00 7.62 90 VAL A C 1
ATOM 586 O O . VAL A 1 89 ? -20.436 -21.732 10.582 1.00 6.35 90 VAL A O 1
ATOM 590 N N . ASN A 1 90 ? -21.622 -23.336 9.585 1.00 6.69 91 ASN A N 1
ATOM 591 C CA . ASN A 1 90 ? -20.819 -23.401 8.330 1.00 7.36 91 ASN A CA 1
ATOM 592 C C . ASN A 1 90 ? -21.554 -22.780 7.202 1.00 7.11 91 ASN A C 1
ATOM 593 O O . ASN A 1 90 ? -22.594 -23.322 6.710 1.00 7.96 91 ASN A O 1
ATOM 598 N N . GLY A 1 91 ? -21.167 -21.554 6.819 1.00 7.94 92 GLY A N 1
ATOM 599 C CA . GLY A 1 91 ? -21.808 -20.816 5.777 1.00 8.90 92 GLY A CA 1
ATOM 600 C C . GLY A 1 91 ? -21.774 -21.348 4.400 1.00 9.72 92 GLY A C 1
ATOM 601 O O . GLY A 1 91 ? -22.391 -20.854 3.494 1.00 10.71 92 GLY A O 1
ATOM 602 N N . ARG A 1 92 ? -21.006 -22.388 4.141 1.00 8.76 93 ARG A N 1
ATOM 603 C CA . ARG A 1 92 ? -20.969 -23.080 2.847 1.00 10.51 93 ARG A CA 1
ATOM 604 C C . ARG A 1 92 ? -21.871 -24.282 2.883 1.00 11.59 93 ARG A C 1
ATOM 605 O O . ARG A 1 92 ? -22.023 -24.918 1.824 1.00 14.10 93 ARG A O 1
ATOM 613 N N . GLU A 1 93 ? -22.520 -24.610 3.943 1.00 9.42 94 GLU A N 1
ATOM 614 C CA . GLU A 1 93 ? -23.309 -25.828 4.032 1.00 9.83 94 GLU A CA 1
ATOM 615 C C . GLU A 1 93 ? -24.742 -25.607 4.381 1.00 12.47 94 GLU A C 1
ATOM 616 O O . GLU A 1 93 ? -25.551 -26.566 4.545 1.00 16.14 94 GLU A O 1
ATOM 622 N N . GLY A 1 94 ? -25.160 -24.368 4.601 1.00 11.10 95 GLY A N 1
ATOM 623 C CA . GLY A 1 94 ? -26.492 -24.133 5.033 1.00 12.62 95 GLY A CA 1
ATOM 624 C C . GLY A 1 94 ? -26.772 -24.551 6.472 1.00 12.32 95 GLY A C 1
ATOM 625 O O . GLY A 1 94 ? -25.855 -24.944 7.177 1.00 11.31 95 GLY A O 1
ATOM 626 N N . VAL A 1 95 ? -28.066 -24.510 6.874 1.00 13.44 96 VAL A N 1
ATOM 627 C CA . VAL A 1 95 ? -28.594 -25.008 8.111 1.00 13.36 96 VAL A CA 1
ATOM 628 C C . VAL A 1 95 ? -28.730 -26.474 8.006 1.00 15.08 96 VAL A C 1
ATOM 629 O O . VAL A 1 95 ? -29.470 -27.000 7.145 1.00 17.76 96 VAL A O 1
ATOM 633 N N . THR A 1 96 ? -27.983 -27.232 8.765 1.00 13.66 97 THR A N 1
ATOM 634 C CA . THR A 1 96 ? -28.100 -28.668 8.797 1.00 12.68 97 THR A CA 1
ATOM 635 C C . THR A 1 96 ? -28.936 -29.092 9.995 1.00 14.09 97 THR A C 1
ATOM 636 O O . THR A 1 96 ? -29.157 -28.364 10.978 1.00 12.99 97 THR A O 1
ATOM 640 N N . ALA A 1 97 ? -29.449 -30.347 9.963 1.00 14.97 98 ALA A N 1
ATOM 641 C CA . ALA A 1 97 ? -30.158 -30.891 11.089 1.00 14.20 98 ALA A CA 1
ATOM 642 C C . ALA A 1 97 ? -29.319 -30.849 12.338 1.00 13.49 98 ALA A C 1
ATOM 643 O O . ALA A 1 97 ? -29.865 -30.597 13.420 1.00 15.17 98 ALA A O 1
ATOM 645 N N . ALA A 1 98 ? -27.992 -31.162 12.221 1.00 12.63 99 ALA A N 1
ATOM 646 C CA . ALA A 1 98 ? -27.136 -31.119 13.384 1.00 13.48 99 ALA A CA 1
ATOM 647 C C . ALA A 1 98 ? -27.067 -29.712 13.948 1.00 11.94 99 ALA A C 1
ATOM 648 O O . ALA A 1 98 ? -27.084 -29.550 15.154 1.00 12.76 99 ALA A O 1
ATOM 650 N N . ASP A 1 99 ? -26.951 -28.702 13.114 1.00 11.17 100 ASP A N 1
ATOM 651 C CA . ASP A 1 99 ? -27.036 -27.322 13.619 1.00 10.62 100 ASP A CA 1
ATOM 652 C C . ASP A 1 99 ? -28.335 -27.091 14.370 1.00 11.16 100 ASP A C 1
ATOM 653 O O . ASP A 1 99 ? -28.391 -26.413 15.408 1.00 11.68 100 ASP A O 1
ATOM 658 N N . GLU A 1 100 ? -29.479 -27.577 13.825 1.00 12.04 101 GLU A N 1
ATOM 659 C CA . GLU A 1 100 ? -30.806 -27.437 14.496 1.00 13.90 101 GLU A CA 1
ATOM 660 C C . GLU A 1 100 ? -30.842 -28.109 15.857 1.00 13.87 101 GLU A C 1
ATOM 661 O O . GLU A 1 100 ? -31.420 -27.571 16.802 1.00 14.87 101 GLU A O 1
ATOM 667 N N . GLU A 1 101 ? -30.143 -29.245 15.996 1.00 13.49 102 GLU A N 1
ATOM 668 C CA . GLU A 1 101 ? -30.058 -29.917 17.251 1.00 15.80 102 GLU A CA 1
ATOM 669 C C . GLU A 1 101 ? -29.266 -29.144 18.267 1.00 15.31 102 GLU A C 1
ATOM 670 O O . GLU A 1 101 ? -29.690 -29.026 19.423 1.00 15.81 102 GLU A O 1
ATOM 675 N N . VAL A 1 102 ? -28.158 -28.514 17.863 1.00 12.56 103 VAL A N 1
ATOM 676 C CA . VAL A 1 102 ? -27.461 -27.609 18.793 1.00 12.96 103 VAL A CA 1
ATOM 677 C C . VAL A 1 102 ? -28.303 -26.401 19.179 1.00 13.06 103 VAL A C 1
ATOM 678 O O . VAL A 1 102 ? -28.386 -26.020 20.354 1.00 12.38 103 VAL A O 1
ATOM 682 N N . ALA A 1 103 ? -28.984 -25.835 18.215 1.00 11.35 104 ALA A N 1
ATOM 683 C CA . ALA A 1 103 ? -29.854 -24.700 18.487 1.00 12.02 104 ALA A CA 1
ATOM 684 C C . ALA A 1 103 ? -30.924 -25.110 19.571 1.00 14.41 104 ALA A C 1
ATOM 685 O O . ALA A 1 103 ? -31.231 -24.300 20.445 1.00 14.49 104 ALA A O 1
ATOM 687 N N . LYS A 1 104 ? -31.517 -26.278 19.420 1.00 14.14 105 LYS A N 1
ATOM 688 C CA . LYS A 1 104 ? -32.578 -26.699 20.342 1.00 16.03 105 LYS A CA 1
ATOM 689 C C . LYS A 1 104 ? -32.043 -26.774 21.728 1.00 14.88 105 LYS A C 1
ATOM 690 O O . LYS A 1 104 ? -32.754 -26.395 22.691 1.00 16.46 105 LYS A O 1
ATOM 696 N N . ILE A 1 105 ? -30.816 -27.189 21.920 1.00 14.55 106 ILE A N 1
ATOM 697 C CA . ILE A 1 105 ? -30.218 -27.182 23.250 1.00 14.90 106 ILE A CA 1
ATOM 698 C C . ILE A 1 105 ? -29.995 -25.802 23.763 1.00 13.34 106 ILE A C 1
ATOM 699 O O . ILE A 1 105 ? -30.369 -25.455 24.879 1.00 13.37 106 ILE A O 1
ATOM 704 N N . LEU A 1 106 ? -29.399 -24.926 22.924 1.00 11.15 107 LEU A N 1
ATOM 705 C CA . LEU A 1 106 ? -29.099 -23.570 23.323 1.00 12.08 107 LEU A CA 1
ATOM 706 C C . LEU A 1 106 ? -30.338 -22.696 23.579 1.00 13.23 107 LEU A C 1
ATOM 707 O O . LEU A 1 106 ? -30.240 -21.669 24.269 1.00 15.30 107 LEU A O 1
ATOM 712 N N . TYR A 1 107 ? -31.530 -23.090 23.074 1.00 14.46 108 TYR A N 1
ATOM 713 C CA . TYR A 1 107 ? -32.772 -22.382 23.444 1.00 15.87 108 TYR A CA 1
ATOM 714 C C . TYR A 1 107 ? -33.018 -22.446 24.978 1.00 17.81 108 TYR A C 1
ATOM 715 O O . TYR A 1 107 ? -33.775 -21.656 25.431 1.00 22.47 108 TYR A O 1
ATOM 724 N N . ARG A 1 108 ? -32.355 -23.360 25.657 1.00 19.69 109 ARG A N 1
ATOM 725 C CA . ARG A 1 108 ? -32.606 -23.586 27.133 1.00 20.32 109 ARG A CA 1
ATOM 726 C C . ARG A 1 108 ? -31.878 -22.617 27.953 1.00 21.51 109 ARG A C 1
ATOM 727 O O . ARG A 1 108 ? -32.122 -22.573 29.186 1.00 28.28 109 ARG A O 1
ATOM 729 N N . THR A 1 109 ? -30.991 -21.766 27.412 1.00 16.18 110 THR A N 1
ATOM 730 C CA . THR A 1 109 ? -30.274 -20.882 28.254 1.00 16.99 110 THR A CA 1
ATOM 731 C C . THR A 1 109 ? -30.749 -19.476 28.170 1.00 16.98 110 THR A C 1
ATOM 732 O O . THR A 1 109 ? -31.216 -18.971 27.145 1.00 19.98 110 THR A O 1
ATOM 736 N N . LYS A 1 110 ? -30.617 -18.759 29.295 1.00 20.43 111 LYS A N 1
ATOM 737 C CA . LYS A 1 110 ? -30.710 -17.332 29.356 1.00 20.02 111 LYS A CA 1
ATOM 738 C C . LYS A 1 110 ? -29.519 -16.470 28.910 1.00 18.50 111 LYS A C 1
ATOM 739 O O . LYS A 1 110 ? -29.594 -15.283 28.618 1.00 19.77 111 LYS A O 1
ATOM 741 N N . LYS A 1 111 ? -28.396 -17.156 28.909 1.00 16.31 112 LYS A N 1
ATOM 742 C CA . LYS A 1 111 ? -27.196 -16.476 28.504 1.00 15.80 112 LYS A CA 1
ATOM 743 C C . LYS A 1 111 ? -27.089 -16.086 27.028 1.00 14.25 112 LYS A C 1
ATOM 744 O O . LYS A 1 111 ? -27.801 -16.758 26.221 1.00 16.82 112 LYS A O 1
ATOM 750 N N . PRO A 1 112 ? -26.353 -15.025 26.780 1.00 14.20 113 PRO A N 1
ATOM 751 C CA . PRO A 1 112 ? -26.281 -14.501 25.388 1.00 13.86 113 PRO A CA 1
ATOM 752 C C . PRO A 1 112 ? -25.592 -15.527 24.446 1.00 11.87 113 PRO A C 1
ATOM 753 O O . PRO A 1 112 ? -24.539 -16.025 24.799 1.00 12.22 113 PRO A O 1
ATOM 757 N N . VAL A 1 113 ? -26.202 -15.677 23.283 1.00 11.71 114 VAL A N 1
ATOM 758 C CA . VAL A 1 113 ? -25.635 -16.570 22.240 1.00 11.49 114 VAL A CA 1
ATOM 759 C C . VAL A 1 113 ? -25.446 -15.658 21.038 1.00 11.16 114 VAL A C 1
ATOM 760 O O . VAL A 1 113 ? -26.366 -14.948 20.561 1.00 15.57 114 VAL A O 1
ATOM 764 N N . VAL A 1 114 ? -24.216 -15.633 20.516 1.00 8.30 115 VAL A N 1
ATOM 765 C CA . VAL A 1 114 ? -23.904 -14.858 19.299 1.00 9.29 115 VAL A CA 1
ATOM 766 C C . VAL A 1 114 ? -23.647 -15.883 18.183 1.00 8.25 115 VAL A C 1
ATOM 767 O O . VAL A 1 114 ? -22.811 -16.783 18.357 1.00 9.40 115 VAL A O 1
ATOM 771 N N . LEU A 1 115 ? -24.383 -15.794 17.101 1.00 7.98 116 LEU A N 1
ATOM 772 C CA . LEU A 1 115 ? -24.283 -16.728 15.992 1.00 7.88 116 LEU A CA 1
ATOM 773 C C . LEU A 1 115 ? -23.222 -16.294 15.006 1.00 8.02 116 LEU A C 1
ATOM 774 O O . LEU A 1 115 ? -23.249 -15.150 14.538 1.00 8.80 116 LEU A O 1
ATOM 779 N N . ALA A 1 116 ? -22.296 -17.178 14.721 1.00 7.00 117 ALA A N 1
ATOM 780 C CA . ALA A 1 116 ? -21.163 -16.903 13.827 1.00 7.82 117 ALA A CA 1
ATOM 781 C C . ALA A 1 116 ? -21.228 -17.867 12.662 1.00 6.65 117 ALA A C 1
ATOM 782 O O . ALA A 1 116 ? -21.306 -19.086 12.859 1.00 7.72 117 ALA A O 1
ATOM 784 N N . VAL A 1 117 ? -21.249 -17.305 11.432 1.00 6.27 118 VAL A N 1
ATOM 785 C CA . VAL A 1 117 ? -21.380 -18.105 10.219 1.00 6.47 118 VAL A CA 1
ATOM 786 C C . VAL A 1 117 ? -19.998 -18.098 9.528 1.00 6.84 118 VAL A C 1
ATOM 787 O O . VAL A 1 117 ? -19.570 -17.123 8.962 1.00 7.55 118 VAL A O 1
ATOM 791 N N . ASN A 1 118 ? -19.288 -19.262 9.606 1.00 6.19 119 ASN A N 1
ATOM 792 C CA . ASN A 1 118 ? -17.892 -19.283 9.184 1.00 6.81 119 ASN A CA 1
ATOM 793 C C . ASN A 1 118 ? -17.754 -19.845 7.728 1.00 7.16 119 ASN A C 1
ATOM 794 O O . ASN A 1 118 ? -18.747 -20.205 7.072 1.00 6.91 119 ASN A O 1
ATOM 799 N N . LYS A 1 119 ? -16.549 -19.758 7.231 1.00 7.02 120 LYS A N 1
ATOM 800 C CA . LYS A 1 119 ? -16.189 -20.123 5.852 1.00 7.69 120 LYS A CA 1
ATOM 801 C C . LYS A 1 119 ? -16.750 -19.186 4.839 1.00 7.37 120 LYS A C 1
ATOM 802 O O . LYS A 1 119 ? -16.820 -19.494 3.681 1.00 8.58 120 LYS A O 1
ATOM 808 N N . LEU A 1 120 ? -17.068 -17.939 5.259 1.00 7.51 121 LEU A N 1
ATOM 809 C CA . LEU A 1 120 ? -17.515 -16.876 4.319 1.00 7.62 121 LEU A CA 1
ATOM 810 C C . LEU A 1 120 ? -16.251 -16.089 3.995 1.00 8.09 121 LEU A C 1
ATOM 811 O O . LEU A 1 120 ? -15.770 -15.233 4.756 1.00 8.86 121 LEU A O 1
ATOM 816 N N . ASP A 1 121 ? -15.598 -16.550 2.959 1.00 7.54 122 ASP A N 1
ATOM 817 C CA . ASP A 1 121 ? -14.193 -16.202 2.637 1.00 8.96 122 ASP A CA 1
ATOM 818 C C . ASP A 1 121 ? -13.981 -14.925 1.898 1.00 8.67 122 ASP A C 1
ATOM 819 O O . ASP A 1 121 ? -12.816 -14.581 1.655 1.00 10.11 122 ASP A O 1
ATOM 824 N N . ASN A 1 122 ? -15.053 -14.184 1.591 1.00 9.40 123 ASN A N 1
ATOM 825 C CA . ASN A 1 122 ? -14.915 -12.848 0.988 1.00 11.18 123 ASN A CA 1
ATOM 826 C C . ASN A 1 122 ? -16.266 -12.199 1.120 1.00 11.40 123 ASN A C 1
ATOM 827 O O . ASN A 1 122 ? -17.225 -12.854 1.506 1.00 10.25 123 ASN A O 1
ATOM 832 N N . THR A 1 123 ? -16.376 -10.907 0.821 1.00 11.39 124 THR A N 1
ATOM 833 C CA . THR A 1 123 ? -17.634 -10.123 1.012 1.00 13.29 124 THR A CA 1
ATOM 834 C C . THR A 1 123 ? -18.758 -10.595 0.047 1.00 12.27 124 THR A C 1
ATOM 835 O O . THR A 1 123 ? -19.920 -10.433 0.440 1.00 15.66 124 THR A O 1
ATOM 839 N N . GLU A 1 124 ? -18.459 -11.174 -1.072 1.00 12.22 125 GLU A N 1
ATOM 840 C CA . GLU A 1 124 ? -19.454 -11.631 -2.046 1.00 13.69 125 GLU A CA 1
ATOM 841 C C . GLU A 1 124 ? -20.247 -12.776 -1.444 1.00 16.19 125 GLU A C 1
ATOM 842 O O . GLU A 1 124 ? -21.308 -13.133 -1.946 1.00 18.93 125 GLU A O 1
ATOM 844 N N . MET A 1 125 ? -19.703 -13.501 -0.436 1.00 12.47 126 MET A N 1
ATOM 845 C CA . MET A 1 125 ? -20.414 -14.604 0.182 1.00 12.49 126 MET A CA 1
ATOM 846 C C . MET A 1 125 ? -21.342 -14.178 1.331 1.00 13.77 126 MET A C 1
ATOM 847 O O . MET A 1 125 ? -21.967 -15.057 1.984 1.00 12.98 126 MET A O 1
ATOM 852 N N . ARG A 1 126 ? -21.376 -12.891 1.690 1.00 12.79 127 ARG A N 1
ATOM 853 C CA . ARG A 1 126 ? -22.142 -12.411 2.869 1.00 13.77 127 ARG A CA 1
ATOM 854 C C . ARG A 1 126 ? -23.590 -12.853 2.845 1.00 13.02 127 ARG A C 1
ATOM 855 O O . ARG A 1 126 ? -24.103 -13.195 3.905 1.00 12.74 127 ARG A O 1
ATOM 863 N N . ALA A 1 127 ? -24.222 -12.882 1.701 1.00 13.13 128 ALA A N 1
ATOM 864 C CA . ALA A 1 127 ? -25.649 -13.153 1.650 1.00 14.68 128 ALA A CA 1
ATOM 865 C C . ALA A 1 127 ? -25.932 -14.542 2.125 1.00 13.96 128 ALA A C 1
ATOM 866 O O . ALA A 1 127 ? -27.104 -14.900 2.389 1.00 13.39 128 ALA A O 1
ATOM 868 N N . ASN A 1 128 ? -24.922 -15.437 2.165 1.00 11.43 129 ASN A N 1
ATOM 869 C CA . ASN A 1 128 ? -25.147 -16.740 2.742 1.00 12.23 129 ASN A CA 1
ATOM 870 C C . ASN A 1 128 ? -25.624 -16.684 4.191 1.00 11.14 129 ASN A C 1
ATOM 871 O O . ASN A 1 128 ? -26.137 -17.696 4.672 1.00 12.49 129 ASN A O 1
ATOM 876 N N . ILE A 1 129 ? -25.485 -15.560 4.894 1.00 9.93 130 ILE A N 1
ATOM 877 C CA . ILE A 1 129 ? -25.914 -15.469 6.284 1.00 10.85 130 ILE A CA 1
ATOM 878 C C . ILE A 1 129 ? -27.437 -15.579 6.371 1.00 10.89 130 ILE A C 1
ATOM 879 O O . ILE A 1 129 ? -27.947 -15.940 7.492 1.00 10.88 130 ILE A O 1
ATOM 884 N N . TYR A 1 130 ? -28.170 -15.162 5.328 1.00 12.25 131 TYR A N 1
ATOM 885 C CA . TYR A 1 130 ? -29.640 -14.939 5.606 1.00 11.40 131 TYR A CA 1
ATOM 886 C C . TYR A 1 130 ? -30.380 -16.203 5.915 1.00 11.15 131 TYR A C 1
ATOM 887 O O . TYR A 1 130 ? -31.264 -16.171 6.810 1.00 13.43 131 TYR A O 1
ATOM 896 N N . ASP A 1 131 ? -29.939 -17.364 5.453 1.00 11.12 132 ASP A N 1
ATOM 897 C CA . ASP A 1 131 ? -30.538 -18.660 5.814 1.00 12.85 132 ASP A CA 1
ATOM 898 C C . ASP A 1 131 ? -30.428 -18.987 7.301 1.00 12.38 132 ASP A C 1
ATOM 899 O O . ASP A 1 131 ? -31.232 -19.713 7.874 1.00 14.17 132 ASP A O 1
ATOM 904 N N . PHE A 1 132 ? -29.454 -18.388 7.970 1.00 9.91 133 PHE A N 1
ATOM 905 C CA . PHE A 1 132 ? -29.173 -18.743 9.378 1.00 9.17 133 PHE A CA 1
ATOM 906 C C . PHE A 1 132 ? -29.960 -17.917 10.352 1.00 9.39 133 PHE A C 1
ATOM 907 O O . PHE A 1 132 ? -29.944 -18.177 11.560 1.00 9.72 133 PHE A O 1
ATOM 915 N N . TYR A 1 133 ? -30.726 -16.900 9.887 1.00 10.13 134 TYR A N 1
ATOM 916 C CA . TYR A 1 133 ? -31.719 -16.300 10.797 1.00 10.09 134 TYR A CA 1
ATOM 917 C C . TYR A 1 133 ? -32.777 -17.348 11.248 1.00 9.87 134 TYR A C 1
ATOM 918 O O . TYR A 1 133 ? -33.345 -17.129 12.310 1.00 10.46 134 TYR A O 1
ATOM 927 N N . SER A 1 134 ? -32.929 -18.425 10.497 1.00 10.89 135 SER A N 1
ATOM 928 C CA . SER A 1 134 ? -33.927 -19.448 10.858 1.00 10.91 135 SER A CA 1
ATOM 929 C C . SER A 1 134 ? -33.588 -20.144 12.188 1.00 11.84 135 SER A C 1
ATOM 930 O O . SER A 1 134 ? -34.487 -20.735 12.776 1.00 12.71 135 SER A O 1
ATOM 933 N N . LEU A 1 135 ? -32.353 -20.044 12.641 1.00 10.10 136 LEU A N 1
ATOM 934 C CA . LEU A 1 135 ? -31.968 -20.757 13.900 1.00 10.89 136 LEU A CA 1
ATOM 935 C C . LEU A 1 135 ? -32.483 -20.038 15.120 1.00 11.56 136 LEU A C 1
ATOM 936 O O . LEU A 1 135 ? -32.525 -20.574 16.214 1.00 13.13 136 LEU A O 1
ATOM 941 N N . GLY A 1 136 ? -32.920 -18.781 14.964 1.00 11.31 137 GLY A N 1
ATOM 942 C CA . GLY A 1 136 ? -33.579 -18.084 16.038 1.00 11.78 137 GLY A CA 1
ATOM 943 C C . GLY A 1 136 ? -32.721 -17.429 17.033 1.00 12.33 137 GLY A C 1
ATOM 944 O O . GLY A 1 136 ? -33.146 -17.117 18.162 1.00 13.61 137 GLY A O 1
ATOM 945 N N . PHE A 1 137 ? -31.496 -17.084 16.654 1.00 10.71 138 PHE A N 1
ATOM 946 C CA . PHE A 1 137 ? -30.524 -16.372 17.517 1.00 10.55 138 PHE A CA 1
ATOM 947 C C . PHE A 1 137 ? -30.195 -15.006 17.013 1.00 11.43 138 PHE A C 1
ATOM 948 O O . PHE A 1 137 ? -29.159 -14.389 17.384 1.00 14.32 138 PHE A O 1
ATOM 956 N N . GLY A 1 138 ? -31.048 -14.443 16.215 1.00 11.88 139 GLY A N 1
ATOM 957 C CA . GLY A 1 138 ? -30.803 -13.098 15.711 1.00 12.57 139 GLY A CA 1
ATOM 958 C C . GLY A 1 138 ? -29.696 -13.001 14.671 1.00 10.32 139 GLY A C 1
ATOM 959 O O . GLY A 1 138 ? -29.456 -13.961 13.933 1.00 11.48 139 GLY A O 1
ATOM 960 N N . GLU A 1 139 ? -29.011 -11.882 14.623 1.00 10.37 140 GLU A N 1
ATOM 961 C CA . GLU A 1 139 ? -28.112 -11.542 13.548 1.00 10.71 140 GLU A CA 1
ATOM 962 C C . GLU A 1 139 ? -26.984 -12.533 13.452 1.00 10.99 140 GLU A C 1
ATOM 963 O O . GLU A 1 139 ? -26.220 -12.688 14.428 1.00 11.20 140 GLU A O 1
ATOM 969 N N . PRO A 1 140 ? -26.812 -13.136 12.273 1.00 9.75 141 PRO A N 1
ATOM 970 C CA . PRO A 1 140 ? -25.625 -13.996 12.065 1.00 10.25 141 PRO A CA 1
ATOM 971 C C . PRO A 1 140 ? -24.432 -13.115 11.701 1.00 12.14 141 PRO A C 1
ATOM 972 O O . PRO A 1 140 ? -24.607 -12.215 10.858 1.00 13.87 141 PRO A O 1
ATOM 976 N N . TYR A 1 141 ? -23.271 -13.352 12.287 1.00 8.56 142 TYR A N 1
ATOM 977 C CA . TYR A 1 141 ? -22.062 -12.618 12.004 1.00 7.65 142 TYR A CA 1
ATOM 978 C C . TYR A 1 141 ? -21.199 -13.402 11.058 1.00 7.55 142 TYR A C 1
ATOM 979 O O . TYR A 1 141 ? -20.770 -14.538 11.410 1.00 7.82 142 TYR A O 1
ATOM 988 N N . PRO A 1 142 ? -20.889 -12.889 9.885 1.00 6.43 143 PRO A N 1
ATOM 989 C CA . PRO A 1 142 ? -20.032 -13.626 8.902 1.00 7.36 143 PRO A CA 1
ATOM 990 C C . PRO A 1 142 ? -18.621 -13.558 9.355 1.00 7.26 143 PRO A C 1
ATOM 991 O O . PRO A 1 142 ? -18.095 -12.484 9.686 1.00 7.34 143 PRO A O 1
ATOM 995 N N . ILE A 1 143 ? -17.947 -14.735 9.289 1.00 5.89 144 ILE A N 1
ATOM 996 C CA . ILE A 1 143 ? -16.489 -14.799 9.620 1.00 6.65 144 ILE A CA 1
ATOM 997 C C . ILE A 1 143 ? -15.763 -15.775 8.692 1.00 6.90 144 ILE A C 1
ATOM 998 O O . ILE A 1 143 ? -16.377 -16.597 7.996 1.00 6.98 144 ILE A O 1
ATOM 1003 N N . SER A 1 144 ? -14.443 -15.584 8.651 1.00 6.62 145 SER A N 1
ATOM 1004 C CA . SER A 1 144 ? -13.552 -16.611 8.078 1.00 6.76 145 SER A CA 1
ATOM 1005 C C . SER A 1 144 ? -12.397 -16.748 8.998 1.00 7.71 145 SER A C 1
ATOM 1006 O O . SER A 1 144 ? -11.583 -15.837 9.209 1.00 7.81 145 SER A O 1
ATOM 1009 N N . GLY A 1 145 ? -12.219 -17.934 9.575 1.00 8.09 146 GLY A N 1
ATOM 1010 C CA . GLY A 1 145 ? -11.019 -18.206 10.372 1.00 7.98 146 GLY A CA 1
ATOM 1011 C C . GLY A 1 145 ? -9.781 -18.323 9.537 1.00 8.00 146 GLY A C 1
ATOM 1012 O O . GLY A 1 145 ? -8.748 -17.808 10.033 1.00 10.92 146 GLY A O 1
ATOM 1013 N N . THR A 1 146 ? -9.814 -18.928 8.393 1.00 8.52 147 THR A N 1
ATOM 1014 C CA . THR A 1 146 ? -8.590 -19.033 7.609 1.00 9.87 147 THR A CA 1
ATOM 1015 C C . THR A 1 146 ? -8.183 -17.717 7.049 1.00 11.13 147 THR A C 1
ATOM 1016 O O . THR A 1 146 ? -6.945 -17.494 6.990 1.00 13.86 147 THR A O 1
ATOM 1020 N N . HIS A 1 147 ? -9.107 -16.868 6.638 1.00 9.52 148 HIS A N 1
ATOM 1021 C CA . HIS A 1 147 ? -8.747 -15.555 6.012 1.00 11.17 148 HIS A CA 1
ATOM 1022 C C . HIS A 1 147 ? -8.753 -14.477 7.073 1.00 9.44 148 HIS A C 1
ATOM 1023 O O . HIS A 1 147 ? -8.494 -13.261 6.685 1.00 11.50 148 HIS A O 1
ATOM 1030 N N . GLY A 1 148 ? -9.051 -14.711 8.342 1.00 8.87 149 GLY A N 1
ATOM 1031 C CA . GLY A 1 148 ? -9.076 -13.685 9.325 1.00 8.60 149 GLY A CA 1
ATOM 1032 C C . GLY A 1 148 ? -10.034 -12.596 9.079 1.00 8.44 149 GLY A C 1
ATOM 1033 O O . GLY A 1 148 ? -9.695 -11.392 9.149 1.00 8.45 149 GLY A O 1
ATOM 1034 N N . LEU A 1 149 ? -11.277 -12.964 8.756 1.00 7.60 150 LEU A N 1
ATOM 1035 C CA . LEU A 1 149 ? -12.332 -11.930 8.439 1.00 7.12 150 LEU A CA 1
ATOM 1036 C C . LEU A 1 149 ? -13.431 -11.914 9.477 1.00 6.54 150 LEU A C 1
ATOM 1037 O O . LEU A 1 149 ? -13.833 -12.998 9.974 1.00 7.09 150 LEU A O 1
ATOM 1042 N N . GLY A 1 150 ? -13.868 -10.699 9.791 1.00 6.55 151 GLY A N 1
ATOM 1043 C CA . GLY A 1 150 ? -14.961 -10.528 10.680 1.00 6.96 151 GLY A CA 1
ATOM 1044 C C . GLY A 1 150 ? -14.758 -10.698 12.125 1.00 7.22 151 GLY A C 1
ATOM 1045 O O . GLY A 1 150 ? -15.731 -10.701 12.948 1.00 8.43 151 GLY A O 1
ATOM 1046 N N . LEU A 1 151 ? -13.503 -10.843 12.551 1.00 7.55 152 LEU A N 1
ATOM 1047 C CA . LEU A 1 151 ? -13.225 -11.207 13.937 1.00 8.14 152 LEU A CA 1
ATOM 1048 C C . LEU A 1 151 ? -13.467 -10.066 14.900 1.00 8.37 152 LEU A C 1
ATOM 1049 O O . LEU A 1 151 ? -14.064 -10.273 15.951 1.00 8.48 152 LEU A O 1
ATOM 1054 N N . GLY A 1 152 ? -13.073 -8.877 14.509 1.00 8.62 153 GLY A N 1
ATOM 1055 C CA . GLY A 1 152 ? -13.389 -7.738 15.338 1.00 9.17 153 GLY A CA 1
ATOM 1056 C C . GLY A 1 152 ? -14.859 -7.504 15.554 1.00 8.93 153 GLY A C 1
ATOM 1057 O O . GLY A 1 152 ? -15.272 -7.269 16.673 1.00 9.43 153 GLY A O 1
ATOM 1058 N N . ASP A 1 153 ? -15.636 -7.592 14.476 1.00 8.58 154 ASP A N 1
ATOM 1059 C CA . ASP A 1 153 ? -17.072 -7.432 14.587 1.00 8.97 154 ASP A CA 1
ATOM 1060 C C . ASP A 1 153 ? -17.687 -8.501 15.492 1.00 9.21 154 ASP A C 1
ATOM 1061 O O . ASP A 1 153 ? -18.539 -8.267 16.331 1.00 10.10 154 ASP A O 1
ATOM 1066 N N . LEU A 1 154 ? -17.235 -9.770 15.358 1.00 8.69 155 LEU A N 1
ATOM 1067 C CA . LEU A 1 154 ? -17.726 -10.867 16.183 1.00 8.66 155 LEU A CA 1
ATOM 1068 C C . LEU A 1 154 ? -17.365 -10.596 17.664 1.00 8.48 155 LEU A C 1
ATOM 1069 O O . LEU A 1 154 ? -18.272 -10.773 18.495 1.00 8.76 155 LEU A O 1
ATOM 1074 N N . LEU A 1 155 ? -16.122 -10.268 17.940 1.00 8.95 156 LEU A N 1
ATOM 1075 C CA . LEU A 1 155 ? -15.743 -10.064 19.334 1.00 10.14 156 LEU A CA 1
ATOM 1076 C C . LEU A 1 155 ? -16.409 -8.814 19.929 1.00 10.32 156 LEU A C 1
ATOM 1077 O O . LEU A 1 155 ? -16.757 -8.868 21.119 1.00 10.94 156 LEU A O 1
ATOM 1082 N N . ASP A 1 156 ? -16.677 -7.813 19.107 1.00 9.48 157 ASP A N 1
ATOM 1083 C CA . ASP A 1 156 ? -17.464 -6.672 19.623 1.00 10.65 157 ASP A CA 1
ATOM 1084 C C . ASP A 1 156 ? -18.812 -7.118 19.997 1.00 11.22 157 ASP A C 1
ATOM 1085 O O . ASP A 1 156 ? -19.387 -6.635 21.058 1.00 13.06 157 ASP A O 1
ATOM 1090 N N . ALA A 1 157 ? -19.466 -7.950 19.273 1.00 9.80 158 ALA A N 1
ATOM 1091 C CA . ALA A 1 157 ? -20.825 -8.396 19.602 1.00 11.14 158 ALA A CA 1
ATOM 1092 C C . ALA A 1 157 ? -20.790 -9.246 20.852 1.00 13.55 158 ALA A C 1
ATOM 1093 O O . ALA A 1 157 ? -21.720 -9.189 21.664 1.00 14.27 158 ALA A O 1
ATOM 1095 N N . VAL A 1 158 ? -19.793 -10.101 20.984 1.00 10.45 159 VAL A N 1
ATOM 1096 C CA . VAL A 1 158 ? -19.618 -10.898 22.218 1.00 11.14 159 VAL A CA 1
ATOM 1097 C C . VAL A 1 158 ? -19.405 -10.019 23.443 1.00 12.61 159 VAL A C 1
ATOM 1098 O O . VAL A 1 158 ? -20.128 -10.165 24.470 1.00 12.48 159 VAL A O 1
ATOM 1102 N N . ALA A 1 159 ? -18.473 -9.060 23.297 1.00 13.26 160 ALA A N 1
ATOM 1103 C CA . ALA A 1 159 ? -18.107 -8.196 24.461 1.00 13.94 160 ALA A CA 1
ATOM 1104 C C . ALA A 1 159 ? -19.218 -7.265 24.801 1.00 15.09 160 ALA A C 1
ATOM 1105 O O . ALA A 1 159 ? -19.245 -6.836 26.019 1.00 17.98 160 ALA A O 1
ATOM 1107 N N . GLU A 1 160 ? -20.158 -6.976 23.950 1.00 15.83 161 GLU A N 1
ATOM 1108 C CA . GLU A 1 160 ? -21.318 -6.103 24.295 1.00 20.52 161 GLU A CA 1
ATOM 1109 C C . GLU A 1 160 ? -21.965 -6.662 25.531 1.00 23.21 161 GLU A C 1
ATOM 1110 O O . GLU A 1 160 ? -22.471 -5.914 26.406 1.00 25.23 161 GLU A O 1
ATOM 1116 N N . HIS A 1 161 ? -21.947 -7.983 25.666 1.00 19.05 162 HIS A N 1
ATOM 1117 C CA . HIS A 1 161 ? -22.585 -8.705 26.762 1.00 19.44 162 HIS A CA 1
ATOM 1118 C C . HIS A 1 161 ? -21.825 -8.720 28.090 1.00 19.55 162 HIS A C 1
ATOM 1119 O O . HIS A 1 161 ? -22.429 -9.126 29.147 1.00 22.19 162 HIS A O 1
ATOM 1126 N N . PHE A 1 162 ? -20.542 -8.375 28.096 1.00 17.49 163 PHE A N 1
ATOM 1127 C CA . PHE A 1 162 ? -19.703 -8.389 29.269 1.00 18.99 163 PHE A CA 1
ATOM 1128 C C . PHE A 1 162 ? -20.175 -7.373 30.401 1.00 22.84 163 PHE A C 1
ATOM 1129 O O . PHE A 1 162 ? -20.296 -7.940 31.535 1.00 25.19 163 PHE A O 1
ATOM 1137 N N . LYS B 1 2 ? 19.393 -0.987 -4.725 1.00 31.39 3 LYS B N 1
ATOM 1138 C CA . LYS B 1 2 ? 18.039 -1.373 -5.203 1.00 31.79 3 LYS B CA 1
ATOM 1139 C C . LYS B 1 2 ? 17.174 -1.057 -4.013 1.00 28.05 3 LYS B C 1
ATOM 1140 O O . LYS B 1 2 ? 17.423 -1.605 -2.949 1.00 32.17 3 LYS B O 1
ATOM 1142 N N . PRO B 1 3 ? 16.256 -0.111 -4.153 1.00 26.65 4 PRO B N 1
ATOM 1143 C CA . PRO B 1 3 ? 15.282 0.124 -3.082 1.00 24.68 4 PRO B CA 1
ATOM 1144 C C . PRO B 1 3 ? 14.520 -1.167 -2.804 1.00 21.14 4 PRO B C 1
ATOM 1145 O O . PRO B 1 3 ? 14.454 -2.075 -3.613 1.00 20.00 4 PRO B O 1
ATOM 1149 N N . VAL B 1 4 ? 14.062 -1.287 -1.536 1.00 18.79 5 VAL B N 1
ATOM 1150 C CA . VAL B 1 4 ? 13.187 -2.436 -1.158 1.00 17.68 5 VAL B CA 1
ATOM 1151 C C . VAL B 1 4 ? 11.778 -1.845 -0.809 1.00 14.10 5 VAL B C 1
ATOM 1152 O O . VAL B 1 4 ? 11.627 -0.906 -0.108 1.00 14.97 5 VAL B O 1
ATOM 1156 N N . VAL B 1 5 ? 10.817 -2.488 -1.497 1.00 13.79 6 VAL B N 1
ATOM 1157 C CA . VAL B 1 5 ? 9.391 -2.161 -1.305 1.00 15.16 6 VAL B CA 1
ATOM 1158 C C . VAL B 1 5 ? 8.718 -3.370 -0.633 1.00 11.38 6 VAL B C 1
ATOM 1159 O O . VAL B 1 5 ? 8.839 -4.513 -1.069 1.00 15.07 6 VAL B O 1
ATOM 1163 N N . ALA B 1 6 ? 8.124 -3.081 0.548 1.00 11.72 7 ALA B N 1
ATOM 1164 C CA . ALA B 1 6 ? 7.391 -4.196 1.250 1.00 11.48 7 ALA B CA 1
ATOM 1165 C C . ALA B 1 6 ? 5.877 -3.917 1.218 1.00 10.97 7 ALA B C 1
ATOM 1166 O O . ALA B 1 6 ? 5.452 -2.799 1.563 1.00 13.16 7 ALA B O 1
ATOM 1168 N N . ILE B 1 7 ? 5.140 -4.946 0.837 1.00 11.22 8 ILE B N 1
ATOM 1169 C CA . ILE B 1 7 ? 3.648 -4.915 0.980 1.00 12.07 8 ILE B CA 1
ATOM 1170 C C . ILE B 1 7 ? 3.270 -5.478 2.339 1.00 9.95 8 ILE B C 1
ATOM 1171 O O . ILE B 1 7 ? 3.779 -6.492 2.785 1.00 10.55 8 ILE B O 1
ATOM 1176 N N . VAL B 1 8 ? 2.377 -4.796 3.015 1.00 8.69 9 VAL B N 1
ATOM 1177 C CA . VAL B 1 8 ? 1.901 -5.129 4.401 1.00 9.59 9 VAL B CA 1
ATOM 1178 C C . VAL B 1 8 ? 0.391 -4.971 4.425 1.00 8.72 9 VAL B C 1
ATOM 1179 O O . VAL B 1 8 ? -0.215 -4.026 3.841 1.00 9.80 9 VAL B O 1
ATOM 1183 N N . GLY B 1 9 ? -0.261 -5.835 5.172 1.00 8.91 10 GLY B N 1
ATOM 1184 C CA . GLY B 1 9 ? -1.708 -5.735 5.434 1.00 9.64 10 GLY B CA 1
ATOM 1185 C C . GLY B 1 9 ? -2.205 -7.070 5.922 1.00 9.19 10 GLY B C 1
ATOM 1186 O O . GLY B 1 9 ? -1.582 -8.149 5.823 1.00 10.64 10 GLY B O 1
ATOM 1187 N N . ARG B 1 10 ? -3.436 -7.014 6.459 1.00 8.41 11 ARG B N 1
ATOM 1188 C CA . ARG B 1 10 ? -4.084 -8.213 6.940 1.00 8.27 11 ARG B CA 1
ATOM 1189 C C . ARG B 1 10 ? -4.378 -9.207 5.816 1.00 8.27 11 ARG B C 1
ATOM 1190 O O . ARG B 1 10 ? -4.346 -8.854 4.622 1.00 8.93 11 ARG B O 1
ATOM 1198 N N . PRO B 1 11 ? -4.742 -10.459 6.130 1.00 8.87 12 PRO B N 1
ATOM 1199 C CA . PRO B 1 11 ? -4.991 -11.472 5.061 1.00 8.66 12 PRO B CA 1
ATOM 1200 C C . PRO B 1 11 ? -6.190 -11.112 4.197 1.00 8.30 12 PRO B C 1
ATOM 1201 O O . PRO B 1 11 ? -7.152 -10.491 4.725 1.00 8.60 12 PRO B O 1
ATOM 1205 N N . ASN B 1 12 ? -6.105 -11.559 2.968 1.00 8.66 13 ASN B N 1
ATOM 1206 C CA . ASN B 1 12 ? -7.167 -11.541 1.970 1.00 9.36 13 ASN B CA 1
ATOM 1207 C C . ASN B 1 12 ? -7.443 -10.184 1.378 1.00 8.85 13 ASN B C 1
ATOM 1208 O O . ASN B 1 12 ? -8.360 -10.121 0.552 1.00 10.20 13 ASN B O 1
ATOM 1213 N N . VAL B 1 13 ? -6.605 -9.188 1.592 1.00 7.60 14 VAL B N 1
ATOM 1214 C CA . VAL B 1 13 ? -6.817 -7.874 0.969 1.00 8.88 14 VAL B CA 1
ATOM 1215 C C . VAL B 1 13 ? -6.335 -7.853 -0.470 1.00 8.97 14 VAL B C 1
ATOM 1216 O O . VAL B 1 13 ? -6.768 -6.968 -1.196 1.00 9.96 14 VAL B O 1
ATOM 1220 N N . GLY B 1 14 ? -5.510 -8.799 -0.892 1.00 8.51 15 GLY B N 1
ATOM 1221 C CA . GLY B 1 14 ? -5.042 -8.883 -2.262 1.00 9.01 15 GLY B CA 1
ATOM 1222 C C . GLY B 1 14 ? -3.534 -8.736 -2.405 1.00 8.77 15 GLY B C 1
ATOM 1223 O O . GLY B 1 14 ? -3.054 -8.436 -3.513 1.00 9.30 15 GLY B O 1
ATOM 1224 N N . LYS B 1 15 ? -2.781 -8.874 -1.340 1.00 8.65 16 LYS B N 1
ATOM 1225 C CA . LYS B 1 15 ? -1.348 -8.640 -1.448 1.00 8.95 16 LYS B CA 1
ATOM 1226 C C . LYS B 1 15 ? -0.606 -9.583 -2.408 1.00 10.82 16 LYS B C 1
ATOM 1227 O O . LYS B 1 15 ? 0.228 -9.097 -3.230 1.00 10.82 16 LYS B O 1
ATOM 1233 N N . SER B 1 16 ? -0.866 -10.863 -2.329 1.00 10.14 17 SER B N 1
ATOM 1234 C CA A SER B 1 16 ? -0.268 -11.872 -3.269 0.50 11.72 17 SER B CA 1
ATOM 1235 C CA B SER B 1 16 ? -0.147 -11.765 -3.250 0.50 11.10 17 SER B CA 1
ATOM 1236 C C . SER B 1 16 ? -0.602 -11.516 -4.700 1.00 11.50 17 SER B C 1
ATOM 1237 O O . SER B 1 16 ? 0.269 -11.560 -5.607 1.00 12.49 17 SER B O 1
ATOM 1242 N N . THR B 1 17 ? -1.842 -11.201 -4.954 1.00 10.95 18 THR B N 1
ATOM 1243 C CA . THR B 1 17 ? -2.359 -10.846 -6.288 1.00 11.54 18 THR B CA 1
ATOM 1244 C C . THR B 1 17 ? -1.594 -9.640 -6.828 1.00 13.50 18 THR B C 1
ATOM 1245 O O . THR B 1 17 ? -1.091 -9.645 -7.965 1.00 13.58 18 THR B O 1
ATOM 1249 N N . ILE B 1 18 ? -1.459 -8.592 -6.027 1.00 11.40 19 ILE B N 1
ATOM 1250 C CA . ILE B 1 18 ? -0.777 -7.405 -6.495 1.00 11.64 19 ILE B CA 1
ATOM 1251 C C . ILE B 1 18 ? 0.716 -7.720 -6.597 1.00 14.42 19 ILE B C 1
ATOM 1252 O O . ILE B 1 18 ? 1.379 -7.218 -7.568 1.00 13.82 19 ILE B O 1
ATOM 1257 N N . PHE B 1 19 ? 1.323 -8.441 -5.641 1.00 12.92 20 PHE B N 1
ATOM 1258 C CA . PHE B 1 19 ? 2.741 -8.811 -5.774 1.00 14.46 20 PHE B CA 1
ATOM 1259 C C . PHE B 1 19 ? 2.997 -9.487 -7.106 1.00 16.22 20 PHE B C 1
ATOM 1260 O O . PHE B 1 19 ? 3.976 -9.076 -7.750 1.00 16.97 20 PHE B O 1
ATOM 1268 N N . ASN B 1 20 ? 2.129 -10.419 -7.465 1.00 15.41 21 ASN B N 1
ATOM 1269 C CA . ASN B 1 20 ? 2.327 -11.160 -8.774 1.00 16.94 21 ASN B CA 1
ATOM 1270 C C . ASN B 1 20 ? 2.248 -10.209 -9.901 1.00 17.11 21 ASN B C 1
ATOM 1271 O O . ASN B 1 20 ? 3.016 -10.384 -10.922 1.00 20.97 21 ASN B O 1
ATOM 1276 N N . ARG B 1 21 ? 1.407 -9.194 -9.875 1.00 16.19 22 ARG B N 1
ATOM 1277 C CA . ARG B 1 21 ? 1.373 -8.253 -10.978 1.00 18.41 22 ARG B CA 1
ATOM 1278 C C . ARG B 1 21 ? 2.571 -7.384 -11.049 1.00 18.54 22 ARG B C 1
ATOM 1279 O O . ARG B 1 21 ? 3.073 -7.102 -12.139 1.00 23.74 22 ARG B O 1
ATOM 1287 N N . ILE B 1 22 ? 3.094 -6.966 -9.920 1.00 17.79 23 ILE B N 1
ATOM 1288 C CA . ILE B 1 22 ? 4.219 -6.053 -9.857 1.00 22.08 23 ILE B CA 1
ATOM 1289 C C . ILE B 1 22 ? 5.454 -6.775 -10.297 1.00 23.12 23 ILE B C 1
ATOM 1290 O O . ILE B 1 22 ? 6.273 -6.207 -11.049 1.00 26.89 23 ILE B O 1
ATOM 1295 N N . ALA B 1 23 ? 5.622 -7.983 -9.847 1.00 24.69 24 ALA B N 1
ATOM 1296 C CA . ALA B 1 23 ? 6.779 -8.776 -10.216 1.00 28.06 24 ALA B CA 1
ATOM 1297 C C . ALA B 1 23 ? 6.547 -9.317 -11.618 1.00 32.70 24 ALA B C 1
ATOM 1298 O O . ALA B 1 23 ? 7.192 -10.305 -11.964 1.00 43.13 24 ALA B O 1
ATOM 1300 N N . ILE B 1 41 ? 7.608 -14.901 -1.510 1.00 27.51 42 ILE B N 1
ATOM 1301 C CA . ILE B 1 41 ? 7.843 -13.824 -0.521 1.00 22.93 42 ILE B CA 1
ATOM 1302 C C . ILE B 1 41 ? 8.586 -12.621 -1.116 1.00 20.83 42 ILE B C 1
ATOM 1303 O O . ILE B 1 41 ? 8.334 -11.472 -0.758 1.00 17.78 42 ILE B O 1
ATOM 1308 N N . TYR B 1 42 ? 9.577 -12.878 -1.992 1.00 19.89 43 TYR B N 1
ATOM 1309 C CA . TYR B 1 42 ? 10.552 -11.958 -2.372 1.00 22.48 43 TYR B CA 1
ATOM 1310 C C . TYR B 1 42 ? 10.822 -12.105 -3.884 1.00 21.69 43 TYR B C 1
ATOM 1311 O O . TYR B 1 42 ? 10.847 -13.212 -4.378 1.00 23.96 43 TYR B O 1
ATOM 1320 N N . SER B 1 43 ? 10.934 -10.967 -4.530 1.00 21.59 44 SER B N 1
ATOM 1321 C CA . SER B 1 43 ? 11.315 -10.908 -5.971 1.00 21.37 44 SER B CA 1
ATOM 1322 C C . SER B 1 43 ? 11.870 -9.608 -6.387 1.00 23.57 44 SER B C 1
ATOM 1323 O O . SER B 1 43 ? 11.594 -8.596 -5.853 1.00 21.87 44 SER B O 1
ATOM 1326 N N . SER B 1 44 ? 12.702 -9.581 -7.449 1.00 27.33 45 SER B N 1
ATOM 1327 C CA . SER B 1 44 ? 12.946 -8.298 -8.121 1.00 25.73 45 SER B CA 1
ATOM 1328 C C . SER B 1 44 ? 11.769 -7.819 -8.975 1.00 20.52 45 SER B C 1
ATOM 1329 O O . SER B 1 44 ? 10.889 -8.602 -9.383 1.00 27.58 45 SER B O 1
ATOM 1332 N N . ALA B 1 45 ? 11.780 -6.537 -9.216 1.00 21.23 46 ALA B N 1
ATOM 1333 C CA . ALA B 1 45 ? 10.796 -5.869 -9.969 1.00 22.54 46 ALA B CA 1
ATOM 1334 C C . ALA B 1 45 ? 11.323 -4.622 -10.682 1.00 26.40 46 ALA B C 1
ATOM 1335 O O . ALA B 1 45 ? 12.337 -4.006 -10.261 1.00 24.29 46 ALA B O 1
ATOM 1337 N N . GLU B 1 46 ? 10.541 -4.141 -11.667 1.00 29.59 47 GLU B N 1
ATOM 1338 C CA . GLU B 1 46 ? 10.871 -2.898 -12.421 1.00 29.39 47 GLU B CA 1
ATOM 1339 C C . GLU B 1 46 ? 9.657 -1.932 -12.622 1.00 26.66 47 GLU B C 1
ATOM 1340 O O . GLU B 1 46 ? 8.558 -2.390 -12.911 1.00 33.34 47 GLU B O 1
ATOM 1342 N N . TRP B 1 47 ? 9.838 -0.649 -12.398 1.00 26.76 48 TRP B N 1
ATOM 1343 C CA . TRP B 1 47 ? 8.826 0.413 -12.692 1.00 30.78 48 TRP B CA 1
ATOM 1344 C C . TRP B 1 47 ? 9.410 1.753 -13.138 1.00 35.45 48 TRP B C 1
ATOM 1345 O O . TRP B 1 47 ? 10.181 2.400 -12.373 1.00 35.33 48 TRP B O 1
ATOM 1356 N N . LEU B 1 48 ? 8.839 2.229 -14.257 1.00 45.63 49 LEU B N 1
ATOM 1357 C CA . LEU B 1 48 ? 9.465 3.130 -15.181 1.00 48.57 49 LEU B CA 1
ATOM 1358 C C . LEU B 1 48 ? 10.791 2.365 -15.420 1.00 44.61 49 LEU B C 1
ATOM 1359 O O . LEU B 1 48 ? 10.810 1.195 -15.907 1.00 48.23 49 LEU B O 1
ATOM 1361 N N . ASN B 1 49 ? 11.859 2.962 -14.960 1.00 37.52 50 ASN B N 1
ATOM 1362 C CA . ASN B 1 49 ? 13.180 2.456 -15.177 1.00 32.38 50 ASN B CA 1
ATOM 1363 C C . ASN B 1 49 ? 13.866 2.272 -13.852 1.00 33.13 50 ASN B C 1
ATOM 1364 O O . ASN B 1 49 ? 15.069 2.319 -13.805 1.00 30.79 50 ASN B O 1
ATOM 1366 N N . TYR B 1 50 ? 13.123 2.117 -12.744 1.00 31.36 51 TYR B N 1
ATOM 1367 C CA . TYR B 1 50 ? 13.783 1.758 -11.463 1.00 35.64 51 TYR B CA 1
ATOM 1368 C C . TYR B 1 50 ? 13.685 0.273 -11.237 1.00 34.87 51 TYR B C 1
ATOM 1369 O O . TYR B 1 50 ? 12.605 -0.336 -11.431 1.00 36.80 51 TYR B O 1
ATOM 1378 N N . ASP B 1 51 ? 14.818 -0.305 -10.859 1.00 29.40 52 ASP B N 1
ATOM 1379 C CA . ASP B 1 51 ? 14.941 -1.705 -10.449 1.00 34.29 52 ASP B CA 1
ATOM 1380 C C . ASP B 1 51 ? 14.715 -1.666 -8.921 1.00 31.35 52 ASP B C 1
ATOM 1381 O O . ASP B 1 51 ? 15.249 -0.791 -8.255 1.00 30.22 52 ASP B O 1
ATOM 1386 N N . PHE B 1 52 ? 13.905 -2.570 -8.380 1.00 26.56 53 PHE B N 1
ATOM 1387 C CA . PHE B 1 52 ? 13.754 -2.633 -6.907 1.00 23.46 53 PHE B CA 1
ATOM 1388 C C . PHE B 1 52 ? 13.474 -4.037 -6.516 1.00 21.00 53 PHE B C 1
ATOM 1389 O O . PHE B 1 52 ? 13.230 -4.906 -7.327 1.00 23.22 53 PHE B O 1
ATOM 1397 N N . ASN B 1 53 ? 13.510 -4.309 -5.171 1.00 20.32 54 ASN B N 1
ATOM 1398 C CA . ASN B 1 53 ? 13.165 -5.616 -4.700 1.00 20.90 54 ASN B CA 1
ATOM 1399 C C . ASN B 1 53 ? 11.821 -5.481 -3.922 1.00 17.93 54 ASN B C 1
ATOM 1400 O O . ASN B 1 53 ? 11.604 -4.444 -3.346 1.00 19.46 54 ASN B O 1
ATOM 1405 N N . LEU B 1 54 ? 11.011 -6.504 -4.061 1.00 16.98 55 LEU B N 1
ATOM 1406 C CA . LEU B 1 54 ? 9.605 -6.490 -3.544 1.00 17.26 55 LEU B CA 1
ATOM 1407 C C . LEU B 1 54 ? 9.503 -7.616 -2.558 1.00 15.53 55 LEU B C 1
ATOM 1408 O O . LEU B 1 54 ? 9.876 -8.753 -2.829 1.00 16.12 55 LEU B O 1
ATOM 1413 N N . ILE B 1 55 ? 8.896 -7.332 -1.383 1.00 14.74 56 ILE B N 1
ATOM 1414 C CA . ILE B 1 55 ? 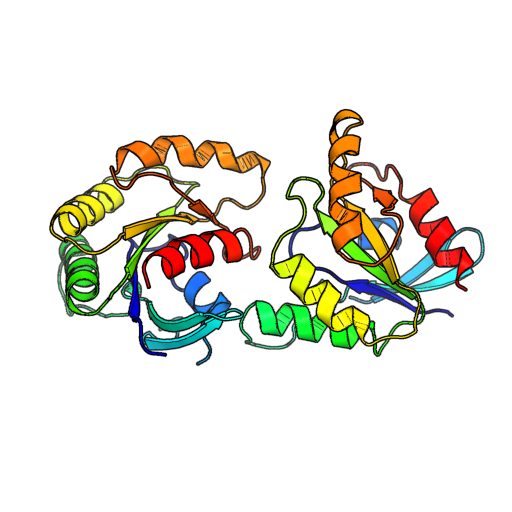8.637 -8.361 -0.379 1.00 15.26 56 ILE B CA 1
ATOM 1415 C C . ILE B 1 55 ? 7.101 -8.355 -0.077 1.00 13.18 56 ILE B C 1
ATOM 1416 O O . ILE B 1 55 ? 6.595 -7.264 0.203 1.00 15.00 56 ILE B O 1
ATOM 1421 N N . ASP B 1 56 ? 6.468 -9.504 -0.101 1.00 13.30 57 ASP B N 1
ATOM 1422 C CA . ASP B 1 56 ? 5.056 -9.628 0.396 1.00 14.02 57 ASP B CA 1
ATOM 1423 C C . ASP B 1 56 ? 5.181 -10.131 1.835 1.00 12.74 57 ASP B C 1
ATOM 1424 O O . ASP B 1 56 ? 5.377 -11.336 2.045 1.00 13.00 57 ASP B O 1
ATOM 1429 N N . THR B 1 57 ? 5.060 -9.267 2.832 1.00 12.17 58 THR B N 1
ATOM 1430 C CA . THR B 1 57 ? 5.202 -9.736 4.237 1.00 11.59 58 THR B CA 1
ATOM 1431 C C . THR B 1 57 ? 4.076 -10.580 4.685 1.00 12.94 58 THR B C 1
ATOM 1432 O O . THR B 1 57 ? 4.262 -11.391 5.637 1.00 13.02 58 THR B O 1
ATOM 1436 N N . GLY B 1 58 ? 2.957 -10.549 3.999 1.00 12.77 59 GLY B N 1
ATOM 1437 C CA . GLY B 1 58 ? 1.892 -11.547 4.308 1.00 13.83 59 GLY B CA 1
ATOM 1438 C C . GLY B 1 58 ? 2.210 -12.948 3.979 1.00 15.25 59 GLY B C 1
ATOM 1439 O O . GLY B 1 58 ? 1.547 -13.843 4.427 1.00 18.09 59 GLY B O 1
ATOM 1440 N N . GLY B 1 59 ? 3.178 -13.141 3.123 1.00 14.30 60 GLY B N 1
ATOM 1441 C CA . GLY B 1 59 ? 3.690 -14.408 2.723 1.00 15.65 60 GLY B CA 1
ATOM 1442 C C . GLY B 1 59 ? 4.630 -14.986 3.776 1.00 14.81 60 GLY B C 1
ATOM 1443 O O . GLY B 1 59 ? 5.022 -16.172 3.606 1.00 17.06 60 GLY B O 1
ATOM 1444 N N . ILE B 1 60 ? 5.025 -14.177 4.763 1.00 13.50 61 ILE B N 1
ATOM 1445 C CA . ILE B 1 60 ? 6.000 -14.619 5.751 1.00 14.72 61 ILE B CA 1
ATOM 1446 C C . ILE B 1 60 ? 5.216 -15.229 6.966 1.00 13.40 61 ILE B C 1
ATOM 1447 O O . ILE B 1 60 ? 4.663 -14.534 7.759 1.00 13.57 61 ILE B O 1
ATOM 1452 N N . ASP B 1 61 ? 5.389 -16.507 7.167 1.00 14.08 62 ASP B N 1
ATOM 1453 C CA . ASP B 1 61 ? 4.879 -17.160 8.399 1.00 13.81 62 ASP B CA 1
ATOM 1454 C C . ASP B 1 61 ? 5.710 -16.765 9.601 1.00 14.43 62 ASP B C 1
ATOM 1455 O O . ASP B 1 61 ? 6.963 -16.820 9.483 1.00 12.78 62 ASP B O 1
ATOM 1460 N N . ILE B 1 62 ? 5.068 -16.265 10.658 1.00 13.62 63 ILE B N 1
ATOM 1461 C CA . ILE B 1 62 ? 5.758 -15.821 11.855 1.00 14.58 63 ILE B CA 1
ATOM 1462 C C . ILE B 1 62 ? 5.626 -16.728 13.062 1.00 14.67 63 ILE B C 1
ATOM 1463 O O . ILE B 1 62 ? 6.134 -16.320 14.132 1.00 15.34 63 ILE B O 1
ATOM 1468 N N . GLY B 1 63 ? 5.214 -17.929 12.720 1.00 16.19 64 GLY B N 1
ATOM 1469 C CA . GLY B 1 63 ? 5.031 -18.987 13.760 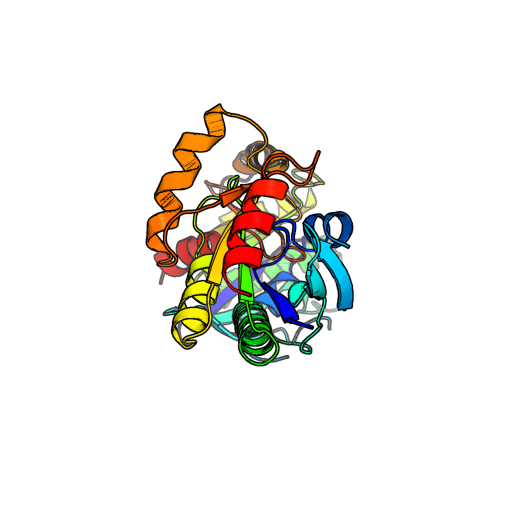1.00 15.86 64 GLY B CA 1
ATOM 1470 C C . GLY B 1 63 ? 3.571 -19.147 14.108 1.00 17.78 64 GLY B C 1
ATOM 1471 O O . GLY B 1 63 ? 2.661 -18.540 13.541 1.00 18.69 64 GLY B O 1
ATOM 1472 N N . ASP B 1 64 ? 3.360 -19.844 15.203 1.00 17.90 65 ASP B N 1
ATOM 1473 C CA . ASP B 1 64 ? 2.018 -20.210 15.626 1.00 19.81 65 ASP B CA 1
ATOM 1474 C C . ASP B 1 64 ? 1.506 -19.182 16.584 1.00 17.39 65 ASP B C 1
ATOM 1475 O O . ASP B 1 64 ? 1.591 -19.311 17.841 1.00 20.58 65 ASP B O 1
ATOM 1480 N N . GLU B 1 65 ? 1.082 -18.008 16.076 1.00 14.85 66 GLU B N 1
ATOM 1481 C CA . GLU B 1 65 ? 0.699 -16.882 16.905 1.00 15.31 66 GLU B CA 1
ATOM 1482 C C . GLU B 1 65 ? -0.742 -16.486 16.543 1.00 12.23 66 GLU B C 1
ATOM 1483 O O . GLU B 1 65 ? -1.166 -16.722 15.405 1.00 13.82 66 GLU B O 1
ATOM 1489 N N . PRO B 1 66 ? -1.437 -15.912 17.500 1.00 12.78 67 PRO B N 1
ATOM 1490 C CA . PRO B 1 66 ? -2.822 -15.456 17.248 1.00 13.26 67 PRO B CA 1
ATOM 1491 C C . PRO B 1 66 ? -2.825 -14.270 16.237 1.00 12.84 67 PRO B C 1
ATOM 1492 O O . PRO B 1 66 ? -1.767 -13.662 15.922 1.00 11.39 67 PRO B O 1
ATOM 1496 N N . PHE B 1 67 ? -3.994 -13.975 15.723 1.00 9.99 68 PHE B N 1
ATOM 1497 C CA . PHE B 1 67 ? -4.180 -13.084 14.564 1.00 9.89 68 PHE B CA 1
ATOM 1498 C C . PHE B 1 67 ? -3.588 -11.705 14.757 1.00 9.95 68 PHE B C 1
ATOM 1499 O O . PHE B 1 67 ? -2.818 -11.261 13.882 1.00 8.93 68 PHE B O 1
ATOM 1507 N N . LEU B 1 68 ? -3.928 -10.978 15.823 1.00 9.91 69 LEU B N 1
ATOM 1508 C CA . LEU B 1 68 ? -3.427 -9.619 15.979 1.00 9.99 69 LEU B CA 1
ATOM 1509 C C . LEU B 1 68 ? -1.919 -9.629 16.134 1.00 9.84 69 LEU B C 1
ATOM 1510 O O . LEU B 1 68 ? -1.191 -8.809 15.515 1.00 10.41 69 LEU B O 1
ATOM 1515 N N . ALA B 1 69 ? -1.382 -10.625 16.833 1.00 11.53 70 ALA B N 1
ATOM 1516 C CA . ALA B 1 69 ? 0.094 -10.698 16.923 1.00 10.91 70 ALA B CA 1
ATOM 1517 C C . ALA B 1 69 ? 0.707 -10.982 15.616 1.00 11.24 70 ALA B C 1
ATOM 1518 O O . ALA B 1 69 ? 1.791 -10.381 15.265 1.00 11.36 70 ALA B O 1
ATOM 1520 N N . GLN B 1 70 ? 0.122 -11.798 14.742 1.00 10.17 71 GLN B N 1
ATOM 1521 C CA . GLN B 1 70 ? 0.632 -12.095 13.467 1.00 10.84 71 GLN B CA 1
ATOM 1522 C C . GLN B 1 70 ? 0.748 -10.833 12.614 1.00 10.43 71 GLN B C 1
ATOM 1523 O O . GLN B 1 70 ? 1.764 -10.525 12.013 1.00 11.36 71 GLN B O 1
ATOM 1529 N N . ILE B 1 71 ? -0.373 -10.113 12.500 1.00 9.01 72 ILE B N 1
ATOM 1530 C CA . ILE B 1 71 ? -0.386 -8.987 11.597 1.00 10.07 72 ILE B CA 1
ATOM 1531 C C . ILE B 1 71 ? 0.510 -7.849 12.098 1.00 9.47 72 ILE B C 1
ATOM 1532 O O . ILE B 1 71 ? 1.133 -7.151 11.261 1.00 9.63 72 ILE B O 1
ATOM 1537 N N . ARG B 1 72 ? 0.634 -7.713 13.420 1.00 8.20 73 ARG B N 1
ATOM 1538 C CA . ARG B 1 72 ? 1.543 -6.683 13.960 1.00 9.41 73 ARG B CA 1
ATOM 1539 C C . ARG B 1 72 ? 2.970 -7.084 13.668 1.00 9.57 73 ARG B C 1
ATOM 1540 O O . ARG B 1 72 ? 3.762 -6.213 13.260 1.00 9.01 73 ARG B O 1
ATOM 1548 N N . GLN B 1 73 ? 3.300 -8.353 13.828 1.00 10.81 74 GLN B N 1
ATOM 1549 C CA . GLN B 1 73 ? 4.696 -8.773 13.562 1.00 11.43 74 GLN B CA 1
ATOM 1550 C C . GLN B 1 73 ? 4.996 -8.640 12.113 1.00 10.90 74 GLN B C 1
ATOM 1551 O O . GLN B 1 73 ? 6.144 -8.240 11.733 1.00 10.83 74 GLN B O 1
ATOM 1557 N N . GLN B 1 74 ? 4.056 -8.934 11.194 1.00 10.09 75 GLN B N 1
ATOM 1558 C CA . GLN B 1 74 ? 4.390 -8.781 9.754 1.00 11.07 75 GLN B CA 1
ATOM 1559 C C . GLN B 1 74 ? 4.604 -7.342 9.409 1.00 10.90 75 GLN B C 1
ATOM 1560 O O . GLN B 1 74 ? 5.521 -7.020 8.580 1.00 12.22 75 GLN B O 1
ATOM 1566 N N . ALA B 1 75 ? 3.907 -6.419 10.072 1.00 10.90 76 ALA B N 1
ATOM 1567 C CA . ALA B 1 75 ? 4.139 -5.037 9.915 1.00 10.57 76 ALA B CA 1
ATOM 1568 C C . ALA B 1 75 ? 5.490 -4.558 10.468 1.00 11.45 76 ALA B C 1
ATOM 1569 O O . ALA B 1 75 ? 6.157 -3.767 9.809 1.00 13.37 76 ALA B O 1
ATOM 1571 N N . GLU B 1 76 ? 5.921 -5.174 11.517 1.00 11.03 77 GLU B N 1
ATOM 1572 C CA . GLU B 1 76 ? 7.286 -4.872 12.022 1.00 12.18 77 GLU B CA 1
ATOM 1573 C C . GLU B 1 76 ? 8.314 -5.345 11.036 1.00 11.49 77 GLU B C 1
ATOM 1574 O O . GLU B 1 76 ? 9.347 -4.611 10.854 1.00 13.33 77 GLU B O 1
ATOM 1580 N N . ILE B 1 77 ? 8.150 -6.496 10.434 1.00 10.65 78 ILE B N 1
ATOM 1581 C CA . ILE B 1 77 ? 9.021 -6.978 9.361 1.00 12.64 78 ILE B CA 1
ATOM 1582 C C . ILE B 1 77 ? 9.133 -5.929 8.228 1.00 13.22 78 ILE B C 1
ATOM 1583 O O . ILE B 1 77 ? 10.254 -5.539 7.769 1.00 14.42 78 ILE B O 1
ATOM 1588 N N . ALA B 1 78 ? 8.013 -5.383 7.813 1.00 12.89 79 ALA B N 1
ATOM 1589 C CA . ALA B 1 78 ? 8.007 -4.444 6.691 1.00 13.66 79 ALA B CA 1
ATOM 1590 C C . ALA B 1 78 ? 8.785 -3.204 7.066 1.00 14.01 79 ALA B C 1
ATOM 1591 O O . ALA B 1 78 ? 9.579 -2.721 6.279 1.00 15.95 79 ALA B O 1
ATOM 1593 N N . MET B 1 79 ? 8.584 -2.664 8.255 1.00 13.75 80 MET B N 1
ATOM 1594 C CA . MET B 1 79 ? 9.298 -1.462 8.688 1.00 16.25 80 MET B CA 1
ATOM 1595 C C . MET B 1 79 ? 10.769 -1.736 8.771 1.00 18.01 80 MET B C 1
ATOM 1596 O O . MET B 1 79 ? 11.584 -0.763 8.528 1.00 20.24 80 MET B O 1
ATOM 1601 N N . ASP B 1 80 ? 11.180 -2.907 9.190 1.00 15.46 81 ASP B N 1
ATOM 1602 C CA A ASP B 1 80 ? 12.583 -3.191 9.333 0.50 15.44 81 ASP B CA 1
ATOM 1603 C CA B ASP B 1 80 ? 12.610 -3.259 9.335 0.50 17.62 81 ASP B CA 1
ATOM 1604 C C . ASP B 1 80 ? 13.288 -3.422 7.993 1.00 17.34 81 ASP B C 1
ATOM 1605 O O . ASP B 1 80 ? 14.450 -3.064 7.851 1.00 18.68 81 ASP B O 1
ATOM 1614 N N . GLU B 1 81 ? 12.615 -4.063 7.048 1.00 15.05 82 GLU B N 1
ATOM 1615 C CA . GLU B 1 81 ? 13.225 -4.462 5.821 1.00 16.04 82 GLU B CA 1
ATOM 1616 C C . GLU B 1 81 ? 13.080 -3.478 4.626 1.00 16.92 82 GLU B C 1
ATOM 1617 O O . GLU B 1 81 ? 13.898 -3.578 3.668 1.00 18.91 82 GLU B O 1
ATOM 1623 N N . ALA B 1 82 ? 12.085 -2.621 4.633 1.00 16.60 83 ALA B N 1
ATOM 1624 C CA . ALA B 1 82 ? 11.797 -1.814 3.455 1.00 16.44 83 ALA B CA 1
ATOM 1625 C C . ALA B 1 82 ? 12.366 -0.448 3.517 1.00 15.14 83 ALA B C 1
ATOM 1626 O O . ALA B 1 82 ? 12.549 0.122 4.623 1.00 16.66 83 ALA B O 1
ATOM 1628 N N . ASP B 1 83 ? 12.501 0.129 2.324 1.00 15.42 84 ASP B N 1
ATOM 1629 C CA . ASP B 1 83 ? 12.676 1.551 2.207 1.00 16.40 84 ASP B CA 1
ATOM 1630 C C . ASP B 1 83 ? 11.357 2.283 1.990 1.00 13.62 84 ASP B C 1
ATOM 1631 O O . ASP B 1 83 ? 11.150 3.409 2.417 1.00 16.14 84 ASP B O 1
ATOM 1636 N N . VAL B 1 84 ? 10.422 1.584 1.289 1.00 14.38 85 VAL B N 1
ATOM 1637 C CA . VAL B 1 84 ? 9.092 2.197 1.060 1.00 14.50 85 VAL B CA 1
ATOM 1638 C C . VAL B 1 84 ? 8.069 1.036 1.289 1.00 12.00 85 VAL B C 1
ATOM 1639 O O . VAL B 1 84 ? 8.309 -0.111 0.947 1.00 12.38 85 VAL B O 1
ATOM 1643 N N . ILE B 1 85 ? 6.978 1.387 1.992 1.00 12.09 86 ILE B N 1
ATOM 1644 C CA . ILE B 1 85 ? 5.971 0.361 2.377 1.00 11.56 86 ILE B CA 1
ATOM 1645 C C . ILE B 1 85 ? 4.659 0.721 1.639 1.00 10.56 86 ILE B C 1
ATOM 1646 O O . ILE B 1 85 ? 4.187 1.853 1.587 1.00 11.79 86 ILE B O 1
ATOM 1651 N N . ILE B 1 86 ? 4.103 -0.354 1.070 1.00 11.07 87 ILE B N 1
ATOM 1652 C CA . ILE B 1 86 ? 2.686 -0.340 0.546 1.00 10.54 87 ILE B CA 1
ATOM 1653 C C . ILE B 1 86 ? 1.791 -1.009 1.583 1.00 8.81 87 ILE B C 1
ATOM 1654 O O . ILE B 1 86 ? 1.977 -2.191 1.851 1.00 10.78 87 ILE B O 1
ATOM 1659 N N . PHE B 1 87 ? 0.985 -0.216 2.224 1.00 8.75 88 PHE B N 1
ATOM 1660 C CA . PHE B 1 87 ? -0.004 -0.718 3.212 1.00 8.37 88 PHE B CA 1
ATOM 1661 C C . PHE B 1 87 ? -1.298 -0.953 2.447 1.00 9.10 88 PHE B C 1
ATOM 1662 O O . PHE B 1 87 ? -1.917 0.018 1.983 1.00 9.11 88 PHE B O 1
ATOM 1670 N N . MET B 1 88 ? -1.694 -2.212 2.334 1.00 8.55 89 MET B N 1
ATOM 1671 C CA . MET B 1 88 ? -2.873 -2.571 1.529 1.00 8.69 89 MET B CA 1
ATOM 1672 C C . MET B 1 88 ? -4.054 -2.892 2.476 1.00 7.84 89 MET B C 1
ATOM 1673 O O . MET B 1 88 ? -3.934 -3.606 3.451 1.00 8.53 89 MET B O 1
ATOM 1678 N N . VAL B 1 89 ? -5.212 -2.348 2.094 1.00 7.90 90 VAL B N 1
ATOM 1679 C CA . VAL B 1 89 ? -6.474 -2.620 2.755 1.00 7.33 90 VAL B CA 1
ATOM 1680 C C . VAL B 1 89 ? -7.508 -3.015 1.687 1.00 7.10 90 VAL B C 1
ATOM 1681 O O . VAL B 1 89 ? -7.193 -3.002 0.482 1.00 8.27 90 VAL B O 1
ATOM 1685 N N . ASN B 1 90 ? -8.706 -3.370 2.113 1.00 7.95 91 ASN B N 1
ATOM 1686 C CA . ASN B 1 90 ? -9.742 -3.938 1.260 1.00 8.82 91 ASN B CA 1
ATOM 1687 C C . ASN B 1 90 ? -10.877 -2.951 1.167 1.00 8.61 91 ASN B C 1
ATOM 1688 O O . ASN B 1 90 ? -11.647 -2.837 2.139 1.00 10.02 91 ASN B O 1
ATOM 1693 N N . GLY B 1 91 ? -11.016 -2.323 -0.005 1.00 9.48 92 GLY B N 1
ATOM 1694 C CA . GLY B 1 91 ? -12.156 -1.392 -0.142 1.00 10.46 92 GLY B CA 1
ATOM 1695 C C . GLY B 1 91 ? -13.520 -2.005 -0.038 1.00 11.89 92 GLY B C 1
ATOM 1696 O O . GLY B 1 91 ? -14.441 -1.260 0.205 1.00 15.57 92 GLY B O 1
ATOM 1697 N N . ARG B 1 92 ? -13.680 -3.322 -0.289 1.00 10.98 93 ARG B N 1
ATOM 1698 C CA . ARG B 1 92 ? -15.010 -3.900 -0.114 1.00 12.09 93 ARG B CA 1
ATOM 1699 C C . ARG B 1 92 ? -15.362 -4.090 1.302 1.00 12.54 93 ARG B C 1
ATOM 1700 O O . ARG B 1 92 ? -16.484 -4.375 1.617 1.00 12.80 93 ARG B O 1
ATOM 1708 N N . GLU B 1 93 ? -14.395 -4.097 2.236 1.00 10.96 94 GLU B N 1
ATOM 1709 C CA . GLU B 1 93 ? -14.686 -4.209 3.635 1.00 12.31 94 GLU B CA 1
ATOM 1710 C C . GLU B 1 93 ? -14.675 -2.924 4.438 1.00 13.28 94 GLU B C 1
ATOM 1711 O O . GLU B 1 93 ? -15.077 -2.965 5.597 1.00 16.20 94 GLU B O 1
ATOM 1717 N N . GLY B 1 94 ? -14.119 -1.854 3.900 1.00 11.89 95 GLY B N 1
ATOM 1718 C CA . GLY B 1 94 ? -13.945 -0.617 4.611 1.00 11.62 95 GLY B CA 1
ATOM 1719 C C . GLY B 1 94 ? -12.878 -0.752 5.670 1.00 11.91 95 GLY B C 1
ATOM 1720 O O . GLY B 1 94 ? -12.107 -1.685 5.660 1.00 12.30 95 GLY B O 1
ATOM 1721 N N . VAL B 1 95 ? -12.815 0.166 6.595 1.00 11.13 96 VAL B N 1
ATOM 1722 C CA . VAL B 1 95 ? -11.824 0.162 7.637 1.00 10.85 96 VAL B CA 1
ATOM 1723 C C . VAL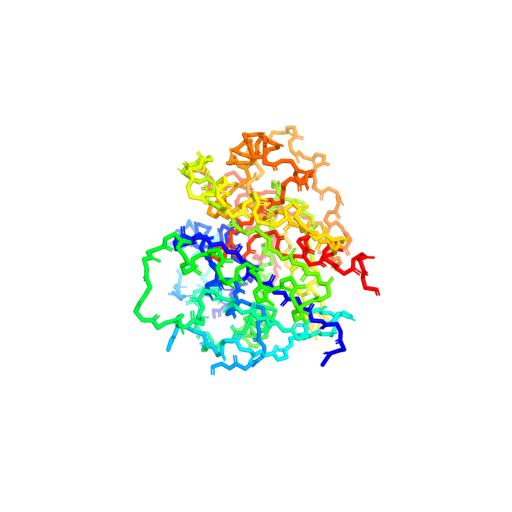 B 1 95 ? -12.217 -0.791 8.719 1.00 11.04 96 VAL B C 1
ATOM 1724 O O . VAL B 1 95 ? -13.298 -0.710 9.317 1.00 14.21 96 VAL B O 1
ATOM 1728 N N . THR B 1 96 ? -11.379 -1.811 8.998 1.00 9.49 97 THR B N 1
ATOM 1729 C CA . THR B 1 96 ? -11.635 -2.781 10.040 1.00 9.97 97 THR B CA 1
ATOM 1730 C C . THR B 1 96 ? -10.654 -2.623 11.224 1.00 8.72 97 THR B C 1
ATOM 1731 O O . THR B 1 96 ? -9.587 -2.006 11.091 1.00 8.35 97 THR B O 1
ATOM 1735 N N . ALA B 1 97 ? -10.970 -3.286 12.326 1.00 9.42 98 ALA B N 1
ATOM 1736 C CA . ALA B 1 97 ? -10.089 -3.249 13.508 1.00 9.42 98 ALA B CA 1
ATOM 1737 C C . ALA B 1 97 ? -8.718 -3.707 13.131 1.00 8.91 98 ALA B C 1
ATOM 1738 O O . ALA B 1 97 ? -7.719 -3.125 13.539 1.00 8.64 98 ALA B O 1
ATOM 1740 N N . ALA B 1 98 ? -8.604 -4.822 12.362 1.00 8.58 99 ALA B N 1
ATOM 1741 C CA . ALA B 1 98 ? -7.309 -5.322 11.997 1.00 8.63 99 ALA B CA 1
ATOM 1742 C C . ALA B 1 98 ? -6.536 -4.296 11.189 1.00 8.23 99 ALA B C 1
ATOM 1743 O O . ALA B 1 98 ? -5.309 -4.156 11.369 1.00 9.26 99 ALA B O 1
ATOM 1745 N N . ASP B 1 99 ? -7.164 -3.570 10.262 1.00 7.79 100 ASP B N 1
ATOM 1746 C CA . ASP B 1 99 ? -6.457 -2.561 9.552 1.00 8.37 100 ASP B CA 1
ATOM 1747 C C . ASP B 1 99 ? -5.917 -1.437 10.497 1.00 8.16 100 ASP B C 1
ATOM 1748 O O . ASP B 1 99 ? -4.789 -0.961 10.334 1.00 8.21 100 ASP B O 1
ATOM 1753 N N . GLU B 1 100 ? -6.742 -1.091 11.447 1.00 9.07 101 GLU B N 1
ATOM 1754 C CA . GLU B 1 100 ? -6.332 -0.074 12.415 1.00 9.83 101 GLU B CA 1
ATOM 1755 C C . GLU B 1 100 ? -5.138 -0.574 13.231 1.00 10.15 101 GLU B C 1
ATOM 1756 O O . GLU B 1 100 ? -4.206 0.224 13.563 1.00 9.91 101 GLU B O 1
ATOM 1762 N N . GLU B 1 101 ? -5.066 -1.858 13.537 1.00 8.22 102 GLU B N 1
ATOM 1763 C CA . GLU B 1 101 ? -3.941 -2.373 14.317 1.00 9.80 102 GLU B CA 1
ATOM 1764 C C . GLU B 1 101 ? -2.692 -2.404 13.499 1.00 9.74 102 GLU B C 1
ATOM 1765 O O . GLU B 1 101 ? -1.584 -2.180 14.023 1.00 10.68 102 GLU B O 1
ATOM 1771 N N . VAL B 1 102 ? -2.748 -2.711 12.224 1.00 8.49 103 VAL B N 1
ATOM 1772 C CA . VAL B 1 102 ? -1.594 -2.609 11.363 1.00 8.72 103 VAL B CA 1
ATOM 1773 C C . VAL B 1 102 ? -1.130 -1.140 11.295 1.00 9.30 103 VAL B C 1
ATOM 1774 O O . VAL B 1 102 ? 0.071 -0.865 11.398 1.00 9.43 103 VAL B O 1
ATOM 1778 N N . ALA B 1 103 ? -2.083 -0.262 11.071 1.00 8.80 104 ALA B N 1
ATOM 1779 C CA . ALA B 1 103 ? -1.711 1.163 10.987 1.00 8.71 104 ALA B CA 1
ATOM 1780 C C . ALA B 1 103 ? -0.998 1.652 12.265 1.00 9.78 104 ALA B C 1
ATOM 1781 O O . ALA B 1 103 ? -0.004 2.377 12.169 1.00 10.95 104 ALA B O 1
ATOM 1783 N N . LYS B 1 104 ? -1.452 1.194 13.434 1.00 10.37 105 LYS B N 1
ATOM 1784 C CA . LYS B 1 104 ? -0.874 1.610 14.761 1.00 11.82 105 LYS B CA 1
ATOM 1785 C C . LYS B 1 104 ? 0.576 1.162 14.787 1.00 12.03 105 LYS B C 1
ATOM 1786 O O . LYS B 1 104 ? 1.469 1.944 15.269 1.00 13.73 105 LYS B O 1
ATOM 1792 N N . ILE B 1 105 ? 0.915 0.001 14.253 1.00 10.00 106 ILE B N 1
ATOM 1793 C CA . ILE B 1 105 ? 2.303 -0.418 14.242 1.00 10.99 106 ILE B CA 1
ATOM 1794 C C . ILE B 1 105 ? 3.130 0.437 13.292 1.00 11.43 106 ILE B C 1
ATOM 1795 O O . ILE B 1 105 ? 4.221 0.933 13.561 1.00 11.41 106 ILE B O 1
ATOM 1800 N N . LEU B 1 106 ? 2.608 0.747 12.100 1.00 9.96 107 LEU B N 1
ATOM 1801 C CA . LEU B 1 106 ? 3.261 1.493 11.079 1.00 10.21 107 LEU B CA 1
AT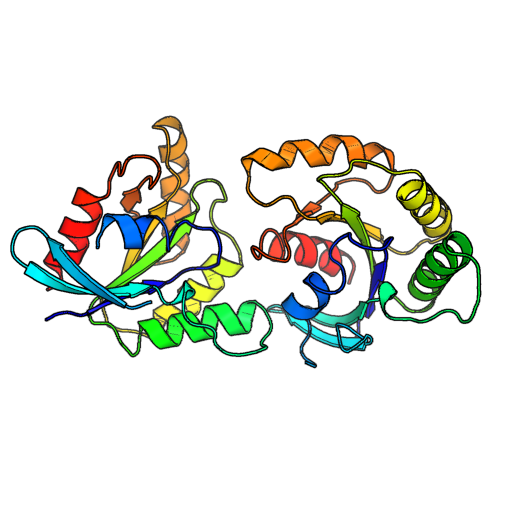OM 1802 C C . LEU B 1 106 ? 3.445 2.960 11.486 1.00 11.45 107 LEU B C 1
ATOM 1803 O O . LEU B 1 106 ? 4.335 3.587 10.838 1.00 12.20 107 LEU B O 1
ATOM 1808 N N . TYR B 1 107 ? 2.675 3.476 12.445 1.00 10.78 108 TYR B N 1
ATOM 1809 C CA . TYR B 1 107 ? 2.979 4.845 12.962 1.00 12.18 108 TYR B CA 1
ATOM 1810 C C . TYR B 1 107 ? 4.384 4.942 13.533 1.00 15.02 108 TYR B C 1
ATOM 1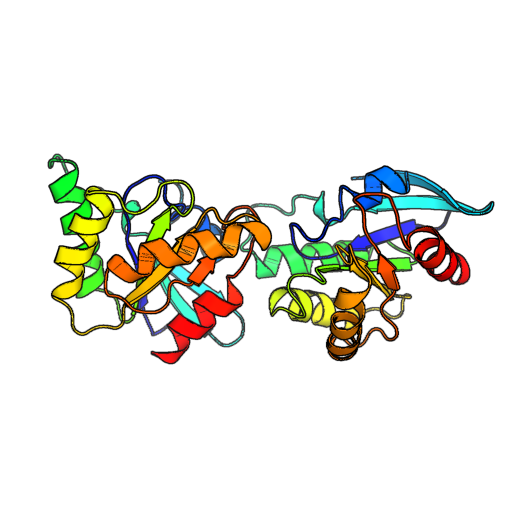811 O O . TYR B 1 107 ? 4.908 6.101 13.614 1.00 16.30 108 TYR B O 1
ATOM 1820 N N . ARG B 1 108 ? 4.990 3.835 13.834 1.00 14.07 109 ARG B N 1
ATOM 1821 C CA . ARG B 1 108 ? 6.371 3.879 14.446 1.00 17.63 109 ARG B CA 1
ATOM 1822 C C . ARG B 1 108 ? 7.455 4.206 13.478 1.00 20.03 109 ARG B C 1
ATOM 1823 O O . ARG B 1 108 ? 8.573 4.606 13.912 1.00 23.57 109 ARG B O 1
ATOM 1831 N N . THR B 1 109 ? 7.258 4.075 12.180 1.00 15.67 110 THR B N 1
ATOM 1832 C CA . THR B 1 109 ? 8.321 4.364 11.215 1.00 16.59 110 THR B CA 1
ATOM 1833 C C . THR B 1 109 ? 8.270 5.737 10.678 1.00 18.27 110 THR B C 1
ATOM 1834 O O . THR B 1 109 ? 7.242 6.379 10.620 1.00 17.16 110 THR B O 1
ATOM 1838 N N . LYS B 1 110 ? 9.475 6.227 10.327 1.00 21.03 111 LYS B N 1
ATOM 1839 C CA . LYS B 1 110 ? 9.630 7.477 9.577 1.00 21.54 111 LYS B CA 1
ATOM 1840 C C . LYS B 1 110 ? 9.639 7.264 8.086 1.00 20.31 111 LYS B C 1
ATOM 1841 O O . LYS B 1 110 ? 9.568 8.194 7.307 1.00 20.70 111 LYS B O 1
ATOM 1847 N N . LYS B 1 111 ? 9.692 6.005 7.671 1.00 18.25 112 LYS B N 1
ATOM 1848 C CA . LYS B 1 111 ? 9.788 5.651 6.244 1.00 19.63 112 LYS B CA 1
ATOM 1849 C C . LYS B 1 111 ? 8.449 5.905 5.552 1.00 19.41 112 LYS B C 1
ATOM 1850 O O . LYS B 1 111 ? 7.411 5.826 6.215 1.00 16.92 112 LYS B O 1
ATOM 1856 N N . PRO B 1 112 ? 8.451 6.087 4.253 1.00 18.20 113 PRO B N 1
ATOM 1857 C CA . PRO B 1 112 ? 7.227 6.375 3.517 1.00 16.59 113 PRO B CA 1
ATOM 1858 C C . PRO B 1 112 ? 6.335 5.130 3.443 1.00 14.64 113 PRO B C 1
ATOM 1859 O O . PRO B 1 112 ? 6.813 4.070 3.181 1.00 15.79 113 PRO B O 1
ATOM 1863 N N . VAL B 1 113 ? 5.077 5.408 3.726 1.00 13.67 114 VAL B N 1
ATOM 1864 C CA . VAL B 1 113 ? 3.984 4.443 3.659 1.00 13.07 114 VAL B CA 1
ATOM 1865 C C . VAL B 1 113 ? 2.962 4.990 2.659 1.00 12.97 114 VAL B C 1
ATOM 1866 O O . VAL B 1 113 ? 2.431 6.088 2.800 1.00 15.90 114 VAL B O 1
ATOM 1870 N N . VAL B 1 114 ? 2.652 4.170 1.666 1.00 11.72 115 VAL B N 1
ATOM 1871 C CA . VAL B 1 114 ? 1.677 4.493 0.641 1.00 12.42 115 VAL B CA 1
ATOM 1872 C C . VAL B 1 114 ? 0.485 3.564 0.826 1.00 12.15 115 VAL B C 1
ATOM 1873 O O . VAL B 1 114 ? 0.674 2.342 0.837 1.00 11.48 115 VAL B O 1
ATOM 1877 N N . LEU B 1 115 ? -0.661 4.130 1.087 1.00 10.78 116 LEU B N 1
ATOM 1878 C CA . LEU B 1 115 ? -1.919 3.377 1.303 1.00 10.97 116 LEU B CA 1
ATOM 1879 C C . LEU B 1 115 ? -2.592 2.968 0.030 1.00 10.28 116 LEU B C 1
ATOM 1880 O O . LEU B 1 115 ? -2.833 3.829 -0.840 1.00 11.37 116 LEU B O 1
ATOM 1885 N N . ALA B 1 116 ? -2.801 1.675 -0.159 1.00 9.28 117 ALA B N 1
ATOM 1886 C CA . ALA B 1 116 ? -3.444 1.136 -1.399 1.00 9.63 117 ALA B CA 1
ATOM 1887 C C . ALA B 1 116 ? -4.721 0.488 -0.967 1.00 10.13 117 ALA B C 1
ATOM 1888 O O . ALA B 1 116 ? -4.759 -0.413 -0.088 1.00 10.70 117 ALA B O 1
ATOM 1890 N N . VAL B 1 117 ? -5.804 0.916 -1.578 1.00 9.38 118 VAL B N 1
ATOM 1891 C CA . VAL B 1 117 ? -7.106 0.370 -1.255 1.00 9.41 118 VAL B CA 1
ATOM 1892 C C . VAL B 1 117 ? -7.516 -0.514 -2.398 1.00 9.95 118 VAL B C 1
ATOM 1893 O O . VAL B 1 117 ? -7.850 -0.075 -3.488 1.00 10.47 118 VAL B O 1
ATOM 1897 N N . ASN B 1 118 ? -7.454 -1.837 -2.219 1.00 8.93 119 ASN B N 1
ATOM 1898 C CA . ASN B 1 118 ? -7.692 -2.870 -3.234 1.00 8.19 119 ASN B CA 1
ATOM 1899 C C . ASN B 1 118 ? -9.138 -3.243 -3.265 1.00 8.63 119 ASN B C 1
ATOM 1900 O O . ASN B 1 118 ? -9.935 -2.973 -2.443 1.00 10.25 119 ASN B O 1
ATOM 1905 N N . LYS B 1 119 ? -9.453 -3.991 -4.351 1.00 8.71 120 LYS B N 1
ATOM 1906 C CA . LYS B 1 119 ? -10.792 -4.482 -4.681 1.00 9.01 120 LYS B CA 1
ATOM 1907 C C . LYS B 1 119 ? -11.755 -3.331 -4.974 1.00 9.80 120 LYS B C 1
ATOM 1908 O O . LYS B 1 119 ? -12.954 -3.564 -4.924 1.00 11.69 120 LYS B O 1
ATOM 1914 N N . LEU B 1 120 ? -11.190 -2.225 -5.447 1.00 12.04 121 LEU B N 1
ATOM 1915 C CA . LEU B 1 120 ? -12.022 -1.109 -5.886 1.00 14.82 121 LEU B CA 1
ATOM 1916 C C . LEU B 1 120 ? -12.323 -1.401 -7.363 1.00 11.25 121 LEU B C 1
ATOM 1917 O O . LEU B 1 120 ? -11.745 -0.837 -8.243 1.00 14.22 121 LEU B O 1
ATOM 1922 N N . ASP B 1 121 ? -13.261 -2.256 -7.584 1.00 11.63 122 ASP B N 1
ATOM 1923 C CA . ASP B 1 121 ? -13.422 -2.962 -8.879 1.00 12.62 122 ASP B CA 1
ATOM 1924 C C . ASP B 1 121 ? -14.343 -2.077 -9.781 1.00 13.10 122 ASP B C 1
ATOM 1925 O O . ASP B 1 121 ? -14.484 -2.363 -10.968 1.00 13.97 122 ASP B O 1
ATOM 1930 N N . ASN B 1 122 ? -14.999 -1.097 -9.245 1.00 12.56 123 ASN B N 1
ATOM 1931 C CA . ASN B 1 122 ? -15.891 -0.208 -10.003 1.00 13.26 123 ASN B CA 1
ATOM 1932 C C . ASN B 1 122 ? -15.893 1.179 -9.508 1.00 14.85 123 ASN B C 1
ATOM 1933 O O . ASN B 1 122 ? -15.416 1.453 -8.373 1.00 15.17 123 ASN B O 1
ATOM 1938 N N . THR B 1 123 ? -16.374 2.109 -10.255 1.00 14.08 124 THR B N 1
ATOM 1939 C CA . THR B 1 123 ? -16.322 3.531 -9.927 1.00 15.67 124 THR B CA 1
ATOM 1940 C C . THR B 1 123 ? -17.297 3.857 -8.784 1.00 14.98 124 THR B C 1
ATOM 1941 O O . THR B 1 123 ? -16.972 4.820 -8.022 1.00 17.96 124 THR B O 1
ATOM 1945 N N . GLU B 1 124 ? -18.398 3.173 -8.609 1.00 17.60 125 GLU B N 1
ATOM 1946 C CA . GLU B 1 124 ? -19.301 3.518 -7.459 1.00 19.87 125 GLU B CA 1
ATOM 1947 C C . GLU B 1 124 ? -18.530 3.258 -6.149 1.00 24.39 125 GLU B C 1
ATOM 1948 O O . GLU B 1 124 ? -18.729 3.982 -5.161 1.00 27.30 125 GLU B O 1
ATOM 1950 N N . MET B 1 125 ? -17.568 2.351 -6.128 1.00 21.13 126 MET B N 1
ATOM 1951 C CA . MET B 1 125 ? -16.806 2.120 -4.870 1.00 20.61 126 MET B CA 1
ATOM 1952 C C . MET B 1 125 ? -15.888 3.269 -4.508 1.00 25.10 126 MET B C 1
ATOM 1953 O O . MET B 1 125 ? -15.256 3.230 -3.441 1.00 20.80 126 MET B O 1
ATOM 1958 N N . ARG B 1 126 ? -15.846 4.393 -5.253 1.00 24.73 127 ARG B N 1
ATOM 1959 C CA . ARG B 1 126 ? -14.894 5.480 -4.901 1.00 24.76 127 ARG B CA 1
ATOM 1960 C C . ARG B 1 126 ? -15.331 6.246 -3.639 1.00 26.05 127 ARG B C 1
ATOM 1961 O O . ARG B 1 126 ? -14.473 6.717 -2.947 1.00 29.80 127 ARG B O 1
ATOM 1969 N N . ALA B 1 127 ? -16.633 6.258 -3.338 1.00 31.08 128 ALA B N 1
ATOM 1970 C CA . ALA B 1 127 ? -17.159 6.826 -2.065 1.00 38.76 128 ALA B CA 1
ATOM 1971 C C . ALA B 1 127 ? -16.811 5.911 -0.870 1.00 34.59 128 ALA B C 1
ATOM 1972 O O . ALA B 1 127 ? -17.262 6.193 0.225 1.00 47.94 128 ALA B O 1
ATOM 1974 N N . ASN B 1 128 ? -16.012 4.835 -1.087 1.00 34.53 129 ASN B N 1
ATOM 1975 C CA . ASN B 1 128 ? -15.394 3.995 -0.010 1.00 34.61 129 ASN B CA 1
ATOM 1976 C C . ASN B 1 128 ? -14.028 4.577 0.423 1.00 35.45 129 ASN B C 1
ATOM 1977 O O . ASN B 1 128 ? -13.456 4.267 1.510 1.00 32.47 129 ASN B O 1
ATOM 1982 N N . ILE B 1 129 ? -13.475 5.389 -0.445 1.00 27.89 130 ILE B N 1
ATOM 1983 C CA . ILE B 1 129 ? -12.051 5.565 -0.512 1.00 25.07 130 ILE B CA 1
ATOM 1984 C C . ILE B 1 129 ? -11.845 6.539 0.718 1.00 24.31 130 ILE B C 1
ATOM 1985 O O . ILE B 1 129 ? -10.939 6.340 1.438 1.00 19.74 130 ILE B O 1
ATOM 1990 N N . TYR B 1 130 ? -12.749 7.512 0.892 1.00 21.16 131 TYR B N 1
ATOM 1991 C CA . TYR B 1 130 ? -12.565 8.565 1.902 1.00 21.42 131 TYR B CA 1
ATOM 1992 C C . TYR B 1 130 ? -12.511 8.101 3.329 1.00 20.63 131 TYR B C 1
ATOM 1993 O O . TYR B 1 130 ? -11.722 8.669 4.150 1.00 16.22 131 TYR B O 1
ATOM 1995 N N . ASP B 1 131 ? -13.319 7.084 3.704 1.00 19.11 132 ASP B N 1
ATOM 1996 C CA . ASP B 1 131 ? -13.218 6.505 5.046 1.00 23.09 132 ASP B CA 1
ATOM 1997 C C . ASP B 1 131 ? -11.767 6.119 5.437 1.00 17.08 132 ASP B C 1
ATOM 1998 O O . ASP B 1 131 ? -11.384 6.265 6.633 1.00 17.94 132 ASP B O 1
ATOM 2003 N N . PHE B 1 132 ? -10.907 5.777 4.482 1.00 11.86 133 PHE B N 1
ATOM 2004 C CA . PHE B 1 132 ? -9.613 5.318 4.805 1.00 11.94 133 PHE B CA 1
ATOM 2005 C C . PHE B 1 132 ? -8.644 6.418 5.258 1.00 10.52 133 PHE B C 1
ATOM 2006 O O . PHE B 1 132 ? -7.558 6.141 5.671 1.00 10.73 133 PHE B O 1
ATOM 2014 N N . TYR B 1 133 ? -9.038 7.690 5.089 1.00 11.22 134 TYR B N 1
ATOM 2015 C CA . TYR B 1 133 ? -8.231 8.750 5.682 1.00 10.21 134 TYR B CA 1
ATOM 2016 C C . TYR B 1 133 ? -7.984 8.568 7.140 1.00 11.28 134 TYR B C 1
ATOM 2017 O O . TYR B 1 133 ? -6.895 8.963 7.642 1.00 9.72 134 TYR B O 1
ATOM 2026 N N . SER B 1 134 ? -8.902 7.948 7.821 1.00 10.78 135 SER B N 1
ATOM 2027 C CA . SER B 1 134 ? -8.748 7.812 9.294 1.00 11.15 135 SER B CA 1
ATOM 2028 C C . SER B 1 134 ? -7.535 6.935 9.683 1.00 10.41 135 SER B C 1
ATOM 2029 O O . SER B 1 134 ? -6.991 7.048 10.780 1.00 9.99 135 SER B O 1
ATOM 2032 N N . LEU B 1 135 ? -7.036 6.079 8.755 1.00 9.25 136 LEU B N 1
ATOM 2033 C CA . LEU B 1 135 ? -5.846 5.284 9.057 1.00 9.85 136 LEU B CA 1
ATOM 2034 C C . LEU B 1 135 ? -4.565 6.096 9.215 1.00 10.30 136 LEU B C 1
ATOM 2035 O O . LEU B 1 135 ? -3.610 5.658 9.822 1.00 11.18 136 LEU B O 1
ATOM 2040 N N . GLY B 1 136 ? -4.566 7.328 8.724 1.00 9.75 137 GLY B N 1
ATOM 2041 C CA . GLY B 1 136 ? -3.412 8.221 8.966 1.00 10.53 137 GLY B CA 1
ATOM 2042 C C . GLY B 1 136 ? -2.275 8.178 8.036 1.00 10.41 137 GLY B C 1
ATOM 2043 O O . GLY B 1 136 ? -1.167 8.539 8.434 1.00 12.00 137 GLY B O 1
ATOM 2044 N N . PHE B 1 137 ? -2.511 7.735 6.795 1.00 10.29 138 PHE B N 1
ATOM 2045 C CA . PHE B 1 137 ? -1.479 7.613 5.824 1.00 10.25 138 PHE B CA 1
ATOM 2046 C C . PHE B 1 137 ? -1.718 8.407 4.553 1.00 11.63 138 PHE B C 1
ATOM 2047 O O . PHE B 1 137 ? -1.095 8.250 3.503 1.00 14.44 138 PHE B O 1
ATOM 2055 N N . GLY B 1 138 ? -2.647 9.369 4.679 1.00 10.74 139 GLY B N 1
ATOM 2056 C CA . GLY B 1 138 ? -2.895 10.314 3.591 1.00 12.04 139 GLY B CA 1
ATOM 2057 C C . GLY B 1 138 ? -3.737 9.700 2.536 1.00 12.37 139 GLY B C 1
ATOM 2058 O O . GLY B 1 138 ? -4.678 8.915 2.791 1.00 14.23 139 GLY B O 1
ATOM 2059 N N . GLU B 1 139 ? -3.453 10.128 1.296 1.00 14.82 140 GLU B N 1
ATOM 2060 C CA . GLU B 1 139 ? -4.337 9.814 0.164 1.00 17.11 140 GLU B CA 1
ATOM 2061 C C . GLU B 1 139 ? -4.318 8.328 -0.150 1.00 15.54 140 GLU B C 1
ATOM 2062 O O . GLU B 1 139 ? -3.222 7.795 -0.411 1.00 22.34 140 GLU B O 1
ATOM 2068 N N . PRO B 1 140 ? -5.464 7.714 -0.191 1.00 15.60 141 PRO B N 1
ATOM 2069 C CA . PRO B 1 140 ? -5.522 6.269 -0.591 1.00 18.39 141 PRO B CA 1
ATOM 2070 C C . PRO B 1 140 ? -5.452 6.149 -2.124 1.00 20.54 141 PRO B C 1
ATOM 2071 O O . PRO B 1 140 ? -5.899 7.029 -2.888 1.00 22.72 141 PRO B O 1
ATOM 2075 N N . TYR B 1 141 ? -4.681 5.194 -2.604 1.00 13.41 142 TYR B N 1
ATOM 2076 C CA . TYR B 1 141 ? -4.527 4.904 -4.019 1.00 12.33 142 TYR B CA 1
ATOM 2077 C C . TYR B 1 141 ? -5.496 3.756 -4.322 1.00 14.23 142 TYR B C 1
ATOM 2078 O O . TYR B 1 141 ? -5.348 2.649 -3.793 1.00 11.92 142 TYR B O 1
ATOM 2087 N N . PRO B 1 142 ? -6.541 3.974 -5.131 1.00 13.54 143 PRO B N 1
ATOM 2088 C CA . PRO B 1 142 ? -7.495 2.930 -5.466 1.00 14.29 143 PRO B CA 1
ATOM 2089 C C . PRO B 1 142 ? -6.881 2.003 -6.481 1.00 13.13 143 PRO B C 1
ATOM 2090 O O . PRO B 1 142 ? -6.336 2.439 -7.476 1.00 14.59 143 PRO B O 1
ATOM 2094 N N . ILE B 1 143 ? -6.977 0.700 -6.214 1.00 10.58 144 ILE B N 1
ATOM 2095 C CA . ILE B 1 143 ? -6.477 -0.286 -7.082 1.00 10.36 144 ILE B CA 1
ATOM 2096 C C . ILE B 1 143 ? -7.439 -1.520 -7.165 1.00 9.60 144 ILE B C 1
ATOM 2097 O O . ILE B 1 143 ? -8.320 -1.698 -6.300 1.00 10.13 144 ILE B O 1
ATOM 2102 N N . SER B 1 144 ? -7.272 -2.276 -8.278 1.00 10.68 145 SER B N 1
ATOM 2103 C CA . SER B 1 144 ? -7.959 -3.539 -8.419 1.00 10.97 145 SER B CA 1
ATOM 2104 C C . SER B 1 144 ? -7.009 -4.532 -9.000 1.00 12.58 145 SER B C 1
ATOM 2105 O O . SER B 1 144 ? -6.504 -4.358 -10.152 1.00 14.58 145 SER B O 1
ATOM 2108 N N . GLY B 1 145 ? -6.751 -5.623 -8.294 1.00 12.26 146 GLY B N 1
ATOM 2109 C CA . GLY B 1 145 ? -5.922 -6.724 -8.849 1.00 15.70 146 GLY B CA 1
ATOM 2110 C C . GLY B 1 145 ? -6.587 -7.596 -9.830 1.00 16.59 146 GLY B C 1
ATOM 2111 O O . GLY B 1 145 ? -5.848 -8.278 -10.536 1.00 19.53 146 GLY B O 1
ATOM 2112 N N . THR B 1 146 ? -7.886 -7.436 -10.120 1.00 14.02 147 THR B N 1
ATOM 2113 C CA . THR B 1 146 ? -8.553 -8.265 -11.161 1.00 15.82 147 THR B CA 1
ATOM 2114 C C . THR B 1 146 ? -7.891 -7.991 -12.482 1.00 17.78 147 THR B C 1
ATOM 2115 O O . THR B 1 146 ? -7.524 -9.007 -13.153 1.00 18.68 147 THR B O 1
ATOM 2119 N N . HIS B 1 147 ? -7.786 -6.716 -12.925 1.00 15.96 148 HIS B N 1
ATOM 2120 C CA . HIS B 1 147 ? -7.119 -6.368 -14.146 1.00 19.47 148 HIS B CA 1
ATOM 2121 C C . HIS B 1 147 ? -5.948 -5.532 -14.001 1.00 21.12 148 HIS B C 1
ATOM 2122 O O . HIS B 1 147 ? -5.241 -5.276 -15.042 1.00 23.19 148 HIS B O 1
ATOM 2129 N N . GLY B 1 148 ? -5.709 -4.990 -12.796 1.00 14.03 149 GLY B N 1
ATOM 2130 C CA . GLY B 1 148 ? -4.579 -4.102 -12.592 1.00 14.61 149 GLY B CA 1
ATOM 2131 C C . GLY B 1 148 ? -4.901 -2.636 -12.624 1.00 15.02 149 GLY B C 1
ATOM 2132 O O . GLY B 1 148 ? -4.003 -1.785 -12.583 1.00 15.82 149 GLY B O 1
ATOM 2133 N N . LEU B 1 149 ? -6.199 -2.306 -12.639 1.00 13.25 150 LEU B N 1
ATOM 2134 C CA . LEU B 1 149 ? -6.656 -0.875 -12.590 1.00 14.80 150 LEU B CA 1
ATOM 2135 C C . LEU B 1 149 ? -5.994 -0.132 -11.425 1.00 13.94 150 LEU B C 1
ATOM 2136 O O . LEU B 1 149 ? -6.074 -0.601 -10.257 1.00 13.82 150 LEU B O 1
ATOM 2141 N N . GLY B 1 150 ? -5.348 1.027 -11.672 1.00 13.95 151 GLY B N 1
ATOM 2142 C CA . GLY B 1 150 ? -4.800 1.875 -10.633 1.00 13.23 151 GLY B CA 1
ATOM 2143 C C . GLY B 1 150 ? -3.381 1.478 -10.285 1.00 13.69 151 GLY B C 1
ATOM 2144 O O . GLY B 1 150 ? -2.701 2.251 -9.565 1.00 13.51 151 GLY B O 1
ATOM 2145 N N . LEU B 1 151 ? -2.927 0.371 -10.718 1.00 12.65 152 LEU B N 1
ATOM 2146 C CA . LEU B 1 151 ? -1.563 -0.088 -10.307 1.00 15.07 152 LEU B CA 1
ATOM 2147 C C . LEU B 1 151 ? -0.441 0.786 -10.740 1.00 17.63 152 LEU B C 1
ATOM 2148 O O . LEU B 1 151 ? 0.499 1.093 -9.985 1.00 17.04 152 LEU B O 1
ATOM 2153 N N . GLY B 1 152 ? -0.541 1.295 -11.950 1.00 17.25 153 GLY B N 1
ATOM 2154 C CA . GLY B 1 152 ? 0.580 2.190 -12.402 1.00 18.80 153 GLY B CA 1
ATOM 2155 C C . GLY B 1 152 ? 0.629 3.422 -11.593 1.00 17.22 153 GLY B C 1
ATOM 2156 O O . GLY B 1 152 ? 1.716 3.943 -11.258 1.00 18.62 153 GLY B O 1
ATOM 2157 N N . ASP B 1 153 ? -0.497 4.012 -11.242 1.00 14.53 154 ASP B N 1
ATOM 2158 C CA . ASP B 1 153 ? -0.465 5.167 -10.392 1.00 15.10 154 ASP B CA 1
ATOM 2159 C C . ASP B 1 153 ? 0.131 4.895 -9.017 1.00 15.18 154 ASP B C 1
ATOM 2160 O O . ASP B 1 153 ? 0.721 5.766 -8.391 1.00 17.21 154 ASP B O 1
ATOM 2165 N N . LEU B 1 154 ? -0.211 3.722 -8.439 1.00 15.19 155 LEU B N 1
ATOM 2166 C CA . LEU B 1 154 ? 0.358 3.404 -7.146 1.00 12.96 155 LEU B CA 1
ATOM 2167 C C . LEU B 1 154 ? 1.885 3.268 -7.310 1.00 14.75 155 LEU B C 1
ATOM 2168 O O . LEU B 1 154 ? 2.600 3.757 -6.367 1.00 14.36 155 LEU B O 1
ATOM 2173 N N . LEU B 1 155 ? 2.358 2.564 -8.299 1.00 14.55 156 LEU B N 1
ATOM 2174 C CA . LEU B 1 155 ? 3.790 2.335 -8.508 1.00 15.79 156 LEU B CA 1
ATOM 2175 C C . LEU B 1 155 ? 4.451 3.680 -8.755 1.00 19.92 156 LEU B C 1
ATOM 2176 O O . LEU B 1 155 ? 5.635 3.876 -8.297 1.00 22.22 156 LEU B O 1
ATOM 2181 N N . ASP B 1 156 ? 3.757 4.598 -9.440 1.00 18.68 157 ASP B N 1
ATOM 2182 C CA . ASP B 1 156 ? 4.398 5.929 -9.668 1.00 21.51 157 ASP B CA 1
ATOM 2183 C C . ASP B 1 156 ? 4.584 6.648 -8.292 1.00 22.95 157 ASP B C 1
ATOM 2184 O O . ASP B 1 156 ? 5.655 7.261 -8.050 1.00 23.13 157 ASP B O 1
ATOM 2189 N N . ALA B 1 157 ? 3.556 6.648 -7.407 1.00 18.73 158 ALA B N 1
ATOM 2190 C CA . ALA B 1 157 ? 3.697 7.168 -6.029 1.00 17.84 158 ALA B CA 1
ATOM 2191 C C . ALA B 1 157 ? 4.847 6.461 -5.256 1.00 20.96 158 ALA B C 1
ATOM 2192 O O . ALA B 1 157 ? 5.552 7.150 -4.492 1.00 21.33 158 ALA B O 1
ATOM 2194 N N . VAL B 1 158 ? 5.010 5.157 -5.392 1.00 17.85 159 VAL B N 1
ATOM 2195 C CA . VAL B 1 158 ? 5.992 4.429 -4.632 1.00 18.96 159 VAL B CA 1
ATOM 2196 C C . VAL B 1 158 ? 7.382 4.881 -5.127 1.00 21.86 159 VAL B C 1
ATOM 2197 O O . VAL B 1 158 ? 8.269 5.195 -4.293 1.00 20.28 159 VAL B O 1
ATOM 2201 N N . ALA B 1 159 ? 7.516 4.918 -6.432 1.00 22.46 160 ALA B N 1
ATOM 2202 C CA . ALA B 1 159 ? 8.814 5.185 -7.070 1.00 23.85 160 ALA B CA 1
ATOM 2203 C C . ALA B 1 159 ? 9.230 6.623 -6.855 1.00 24.06 160 ALA B C 1
ATOM 2204 O O . ALA B 1 159 ? 10.444 6.878 -6.812 1.00 28.86 160 ALA B O 1
ATOM 2206 N N . GLU B 1 160 ? 8.289 7.533 -6.637 1.00 25.11 161 GLU B N 1
ATOM 2207 C CA . GLU B 1 160 ? 8.605 8.955 -6.313 1.00 28.68 161 GLU B CA 1
ATOM 2208 C C . GLU B 1 160 ? 9.423 9.020 -5.030 1.00 26.61 161 GLU B C 1
ATOM 2209 O O . GLU B 1 160 ? 10.116 10.031 -4.738 1.00 26.89 161 GLU B O 1
ATOM 2215 N N . HIS B 1 161 ? 9.293 8.003 -4.192 1.00 23.07 162 HIS B N 1
ATOM 2216 C CA . HIS B 1 161 ? 9.996 8.020 -2.905 1.00 22.95 162 HIS B CA 1
ATOM 2217 C C . HIS B 1 161 ? 11.431 7.566 -3.029 1.00 22.86 162 HIS B C 1
ATOM 2218 O O . HIS B 1 161 ? 12.222 7.806 -2.069 1.00 26.77 162 HIS B O 1
ATOM 2225 N N . PHE B 1 162 ? 11.774 6.947 -4.127 1.00 26.23 163 PHE B N 1
ATOM 2226 C CA . PHE B 1 162 ? 13.091 6.327 -4.350 1.00 22.62 163 PHE B CA 1
ATOM 2227 C C . PHE B 1 162 ? 14.180 7.434 -4.478 1.00 29.89 163 PHE B C 1
ATOM 2228 O O . PHE B 1 162 ? 15.029 7.450 -3.598 1.00 33.67 163 PHE B O 1
#

Sequence (296 aa):
GKPVVAIVGRPNVGKSSTIFNRIAGERTRDRIYSSAEWLNYDFNLIDTGGIDIGDEPFLAQIRQQAEIAMDEADVIIFMVNGREGVTAADEEVAKILYRTKKPVVLAVNKLDNTEMRANIYDFYSLGFGEPYPISGTHGLGLGDLLDAVAEHFKPVVAIVGRPNVGKSSTIFNRIAIYSSAEWLNYDFNLIDTGGIDIGDEPFLAQIRQQAEIAMDDEADVIIFMVNGREGVTAADEEVAKILYRTKKPVVLAVNKLDNTEMRANIYDFYSLGFGEPYPISGTHGLGLGDLLDAVAEHF

CATH classification: 3.40.50.300

InterPro domains:
  IPR005225 Small GTP-binding domain [TIGR00231] (3-125)
  IPR005225 Small GTP-binding domain [TIGR00231] (179-338)
  IPR006073 GTP binding domain [PF01926] (6-120)
  IPR006073 GTP binding domain [PF01926] (178-295)
  IPR015946 K homology domain-like, alpha/beta [G3DSA:3.30.300.20] (353-436)
  IPR016484 GTPase Der [MF_00195] (3-436)
  IPR016484 GTPase Der [PIRSF006485] (4-435)
  IPR016484 GTPase Der [TIGR03594] (4-432)
  IPR027417 P-loop containing nucleoside triphosphate hydrolase [G3DSA:3.40.50.300] (2-163)
  IPR027417 P-loop containing nucleoside triphosphate hydrolase [G3DSA:3.40.50.300] (169-352)
  IPR027417 P-loop containing nucleoside triphosphate hydrolase [SSF52540] (5-167)
  IPR027417 P-loop containing nucleoside triphosphate hydrolase [SSF52540] (138-434)
  IPR031166 EngA-type guanine nucleotide-binding (G) domain [PS51712] (4-167)
  IPR031166 EngA-type guanine nucleotide-binding (G) domain [PS51712] (176-351)
  IPR032859 GTPase Der, C-terminal KH-domain-like [PF14714] (353-433)

Solvent-accessible surface area: 12885 Å² total; per-residue (Å²): 51,146,29,31,0,0,0,0,3,24,75,90,0,17,17,37,54,3,0,45,40,10,0,42,88,103,118,72,17,46,50,102,6,47,7,67,7,76,122,37,86,2,55,2,2,4,0,35,25,37,100,34,50,118,76,92,109,63,20,55,6,83,64,20,0,79,45,0,27,117,88,2,69,2,0,2,1,0,0,1,4,137,83,24,44,37,75,21,0,80,28,1,1,129,34,2,120,91,32,112,65,38,23,7,0,0,0,3,59,5,26,62,53,96,31,106,61,55,2,129,97,2,108,86,3,55,36,40,87,0,53,38,1,0,3,91,61,4,12,25,4,12,98,2,4,69,15,1,14,150,94,98,98,33,30,0,0,0,1,4,4,24,44,0,14,14,67,66,0,24,103,106,15,62,114,134,35,79,12,67,77,93,100,111,107,3,31,0,10,12,0,31,42,37,123,38,48,97,66,26,2,12,26,30,2,74,63,9,0,69,45,0,24,112,94,2,73,3,0,0,0,0,0,4,1,101,50,21,44,37,27,8,1,76,6,1,0,106,12,1,117,158,30,214,76,41,21,8,0,0,0,4,45,7,59,68,90,88,30,153,91,46,24,56,95,0,118,84,2,50,37,42,104,4,63,59,1,4,7,91,154,17,113,24,15,27,94,0,9,72,15,1,12,155,96,66

Organism: Bacillus subtilis (strain 168) (NCBI:txid224308)

Secondary stru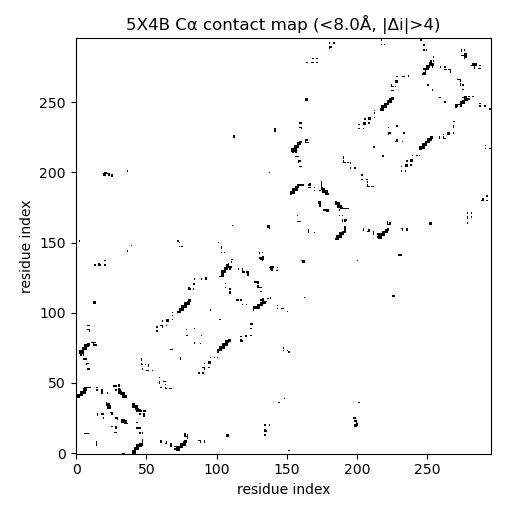cture (DSSP, 8-state):
--SEEEEE--SSSSHHHHHHHHBS----S-SEEEEEETTEEEEEEEGGG----S--HHHHHHHHHHHHHHH-SEEEEEEETTT-S-HHHHHHHHHHTT--S-EEEEEE---SGGGGGGGGGGGGGSSSPEEE-BTTTTBSHHHHHHHHHHT-/--EEEEE-STTSSHHHHHHHH--EEEEEETTEEEEEEEGGG----S--HHHHHHHHHHHHHHH-SEEEEEEETTT-S-HHHHHHHHHHTT--S-EEEEEE---SGGGGGGTGGGGGGSS-S-EE--TTT-TTHHHHHHHHHTT-

B-factor: mean 17.0, std 8.92, range [1.48, 69.09]

Foldseek 3Di:
DPFEEEEAEAPPLCLLLQCCVFFDDAVSGPQWGWGDDPPDTYIYGHLVSDDPPPDDRLVSRLVSLVVCLVPGQEYEYTEELVPADDVSSLSSLVSVVPHPHQYAYEHEPQQDPVSVVSQPRVVVSVRPGYQYYYSVNGPRPVVRVVVRVVSD/DFEEEEAEAPPLCQVLLVVVQFCKDWGAAPHDIYIYHHLVVDDPPDDDRLVSRLVSLVVRLVPGQEYEYEDELVVADDPSSLSSLVSVVPHPHQYAYEHEPCVDDVSVVSQVSCVVSPRPGYQYFYSVPTPRVNVSVVVRVVRD